Protein AF-X0YY73-F1 (afdb_monomer)

Mean predicted aligned error: 11.08 Å

pLDDT: mean 89.96, std 8.85, range [54.5, 97.62]

Sequence (232 aa):
DAATEATALVELRQEIGGVGSLVEDGDTIHIGAVVGGETVSETLSVASGTSLGDLAAAMQAVLNTVEGVIGVTVTVGSDGRLYAETPDQLGTTAEIQSLTLSATDPGGVARGTFSAALAFSDIETARDAGEFVEETTAYDALGFSHTVKFTFTRVAGINEFTWEAQIDNGETEILQGGSGRVAFRADGSLDALMYDAVGNTVPTALLFNPGTGAESPVRIELEVGARGAFDG

Organism: NCBI:txid412755

Nearest PDB structures (foldseek):
  5ay6-assembly2_B  TM=3.408E-01  e=3.219E-02  Caulobacter vibrioides CB15
  3uid-assembly2_B  TM=4.762E-01  e=3.208E+00  Mycolicibacterium smegmatis MC2 155
  3pu2-assembly5_E  TM=4.887E-01  e=4.206E+00  Cereibacter sphaeroides 2.4.1
  1lel-assembly1_B-2  TM=4.442E-01  e=6.846E+00  Gallus gallus

Secondary structure (DSSP, 8-state):
----TTSBGGG--SSTT-SS-SS-TT-EEEEEEEETTEEEEEEEEP-TT-BHHHHHHHHHHHHT-STT----EEEE-TTS-EEEE--TTSGGGG-EEEEEEEEE-TTS-B-HHHHHHT----SS-------EEEEEEEE-TT--EEEEEEEEEEETTTTEEEEEEEEGGGTB-EEE--EEEEEE-TTS-EEEEEEPPBTTB--SSEEE---SS-SS-EEE------TT-S--

Structure (mmCIF, N/CA/C/O backbone):
data_AF-X0YY73-F1
#
_entry.id   AF-X0YY73-F1
#
loop_
_atom_site.group_PDB
_atom_site.id
_atom_site.type_symbol
_atom_site.label_atom_id
_atom_site.label_alt_id
_atom_site.label_comp_id
_atom_site.label_asym_id
_atom_site.label_entity_id
_atom_site.label_seq_id
_atom_site.pdbx_PDB_ins_code
_atom_site.Cartn_x
_atom_site.Cartn_y
_atom_site.Cartn_z
_atom_site.occupancy
_atom_site.B_iso_or_equiv
_atom_site.auth_seq_id
_atom_site.auth_comp_id
_atom_site.auth_asym_id
_atom_site.auth_atom_id
_atom_site.pdbx_PDB_model_num
ATOM 1 N N . ASP A 1 1 ? -16.135 -16.587 28.513 1.00 64.44 1 ASP A N 1
ATOM 2 C CA . ASP A 1 1 ? -16.151 -16.563 27.040 1.00 64.44 1 ASP A CA 1
ATOM 3 C C . ASP A 1 1 ? -15.582 -15.249 26.549 1.00 64.44 1 ASP A C 1
ATOM 5 O O . ASP A 1 1 ? -15.672 -14.265 27.278 1.00 64.44 1 ASP A O 1
ATOM 9 N N . ALA A 1 2 ? -14.915 -15.262 25.395 1.00 81.75 2 ALA A N 1
ATOM 10 C CA . ALA A 1 2 ? -14.397 -14.044 24.778 1.00 81.75 2 ALA A CA 1
ATOM 11 C C . ALA A 1 2 ? -15.555 -13.122 24.362 1.00 81.75 2 ALA A C 1
ATOM 13 O O . ALA A 1 2 ? -16.663 -13.598 24.101 1.00 81.75 2 ALA A O 1
ATOM 14 N N . ALA A 1 3 ? -15.302 -11.811 24.321 1.00 87.56 3 ALA A N 1
ATOM 15 C CA . ALA A 1 3 ? -16.264 -10.859 23.780 1.00 87.56 3 ALA A CA 1
ATOM 16 C C . ALA A 1 3 ? -16.521 -11.153 22.292 1.00 87.56 3 ALA A C 1
ATOM 18 O O . ALA A 1 3 ? -15.652 -11.653 21.585 1.00 87.56 3 ALA A O 1
ATOM 19 N N . THR A 1 4 ? -17.725 -10.848 21.825 1.00 93.12 4 THR A N 1
ATOM 20 C CA . THR A 1 4 ? -18.152 -11.013 20.429 1.00 93.12 4 THR A CA 1
ATOM 21 C C . THR A 1 4 ? -18.701 -9.689 19.914 1.00 93.12 4 THR A C 1
ATOM 23 O O . THR A 1 4 ? -18.908 -8.767 20.701 1.00 93.12 4 THR A O 1
ATOM 26 N N . GLU A 1 5 ? -19.008 -9.594 18.620 1.00 94.25 5 GLU A N 1
ATOM 27 C CA . GLU A 1 5 ? -19.650 -8.401 18.045 1.00 94.25 5 GLU A CA 1
ATOM 28 C C . GLU A 1 5 ? -20.921 -7.988 18.797 1.00 94.25 5 GLU A C 1
ATOM 30 O O . GLU A 1 5 ? -21.163 -6.802 18.981 1.00 94.25 5 GLU A O 1
ATOM 35 N N . ALA A 1 6 ? -21.698 -8.953 19.299 1.00 94.62 6 ALA A N 1
ATOM 36 C CA . ALA A 1 6 ? -22.935 -8.694 20.032 1.00 94.62 6 ALA A CA 1
ATOM 37 C C . ALA A 1 6 ? 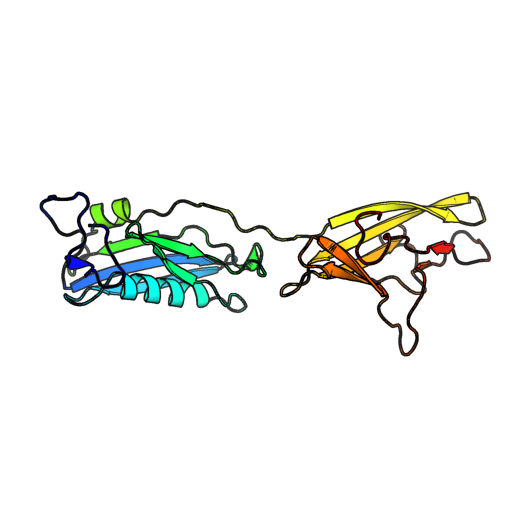-22.722 -8.315 21.511 1.00 94.62 6 ALA A C 1
ATOM 39 O O . ALA A 1 6 ? -23.685 -7.972 22.196 1.00 94.62 6 ALA A O 1
ATOM 40 N N . THR A 1 7 ? -21.496 -8.406 22.035 1.00 94.00 7 THR A N 1
ATOM 41 C CA . THR A 1 7 ? -21.211 -8.075 23.436 1.00 94.00 7 THR A CA 1
ATOM 42 C C . THR A 1 7 ? -21.380 -6.577 23.656 1.00 94.00 7 THR A C 1
ATOM 44 O O . THR A 1 7 ? -20.727 -5.774 22.989 1.00 94.00 7 THR A O 1
ATOM 47 N N . ALA A 1 8 ? -22.238 -6.196 24.604 1.00 94.31 8 ALA A N 1
ATOM 48 C CA . ALA A 1 8 ? -22.447 -4.796 24.947 1.00 94.31 8 ALA A CA 1
ATOM 49 C C . ALA A 1 8 ? -21.173 -4.195 25.562 1.00 94.31 8 ALA A C 1
ATOM 51 O O . ALA A 1 8 ? -20.512 -4.817 26.395 1.00 94.31 8 ALA A O 1
ATOM 52 N N . LEU A 1 9 ? -20.835 -2.956 25.203 1.00 93.31 9 LEU A N 1
ATOM 53 C CA . LEU A 1 9 ? -19.642 -2.276 25.718 1.00 93.31 9 LEU A CA 1
ATOM 54 C C . LEU A 1 9 ? -19.688 -2.127 27.246 1.00 93.31 9 LEU A C 1
ATOM 56 O O . LEU A 1 9 ? -18.673 -2.287 27.922 1.00 93.31 9 LEU A O 1
ATOM 60 N N . VAL A 1 10 ? -20.887 -1.920 27.802 1.00 92.62 10 VAL A N 1
ATOM 61 C CA . VAL A 1 10 ? -21.138 -1.857 29.254 1.00 92.62 10 VAL A CA 1
ATOM 62 C C . VAL A 1 10 ? -20.981 -3.209 29.971 1.00 92.62 10 VAL A C 1
ATOM 64 O O . VAL A 1 10 ? -21.027 -3.289 31.202 1.00 92.62 10 VAL A O 1
ATOM 67 N N . GLU A 1 11 ? -20.780 -4.298 29.228 1.00 90.56 11 GLU A N 1
ATOM 68 C CA . GLU A 1 11 ? -20.485 -5.638 29.746 1.00 90.56 11 GLU A CA 1
ATOM 69 C C . GLU A 1 11 ? -18.997 -5.996 29.647 1.00 90.56 11 GLU A C 1
ATOM 71 O O . GLU A 1 11 ? -18.567 -6.970 30.266 1.00 90.56 11 GLU A O 1
ATOM 76 N N . LEU A 1 12 ? -18.178 -5.184 28.966 1.00 88.81 12 LEU A N 1
ATOM 77 C CA . LEU A 1 12 ? -16.735 -5.402 28.887 1.00 88.81 12 LEU A CA 1
ATOM 78 C C . LEU A 1 12 ? -16.071 -5.210 30.254 1.00 88.81 12 LEU A C 1
ATOM 80 O O . LEU A 1 12 ? -16.382 -4.281 31.008 1.00 88.81 12 LEU A O 1
ATOM 84 N N . ARG A 1 13 ? -15.141 -6.107 30.581 1.00 84.50 13 ARG A N 1
ATOM 85 C CA . ARG A 1 13 ? -14.393 -6.141 31.846 1.00 84.50 13 ARG A CA 1
ATOM 86 C C . ARG A 1 13 ? -12.916 -6.379 31.545 1.00 84.50 13 ARG A C 1
ATOM 88 O O . ARG A 1 13 ? -12.594 -7.058 30.577 1.00 84.50 13 ARG A O 1
ATOM 95 N N . GLN A 1 14 ? -12.031 -5.859 32.394 1.00 72.00 14 GLN A N 1
ATOM 96 C CA . GLN A 1 14 ? -10.582 -6.060 32.250 1.00 72.00 14 GLN A CA 1
ATOM 97 C C . GLN A 1 14 ? -10.156 -7.517 32.495 1.00 72.00 14 GLN A C 1
ATOM 99 O O . GLN A 1 14 ? -9.227 -8.003 31.861 1.00 72.00 14 GLN A O 1
ATOM 104 N N . GLU A 1 15 ? -10.851 -8.223 33.390 1.00 67.00 15 GLU A N 1
ATOM 105 C CA . GLU A 1 15 ? -10.590 -9.625 33.720 1.00 67.00 15 GLU A CA 1
ATOM 106 C C . GLU A 1 15 ? -11.909 -10.388 33.895 1.00 67.00 15 GLU A C 1
ATOM 108 O O . GLU A 1 15 ? -12.929 -9.821 34.306 1.00 67.00 15 GLU A O 1
ATOM 113 N N . ILE A 1 16 ? -11.888 -11.696 33.621 1.00 55.06 16 ILE A N 1
ATOM 114 C CA . ILE A 1 16 ? -13.023 -12.592 33.871 1.00 55.06 16 ILE A CA 1
ATOM 115 C C . ILE A 1 16 ? -13.277 -12.632 35.387 1.00 55.06 16 ILE A C 1
ATOM 117 O O . ILE A 1 16 ? -12.513 -13.233 36.137 1.00 55.06 16 ILE A O 1
ATOM 121 N N . GLY A 1 17 ? -14.355 -11.979 35.834 1.00 56.75 17 GLY A N 1
ATOM 122 C CA . GLY A 1 17 ? -14.713 -11.838 37.253 1.00 56.75 17 GLY A CA 1
ATOM 123 C C . GLY A 1 17 ? -14.327 -10.497 37.894 1.00 56.75 17 GLY A C 1
ATOM 124 O O . GLY A 1 17 ? -14.585 -10.306 39.082 1.00 56.75 17 GLY A O 1
ATOM 125 N N . GLY A 1 18 ? -13.747 -9.566 37.129 1.00 59.09 18 GLY A N 1
ATOM 126 C CA . GLY A 1 18 ? -13.406 -8.223 37.597 1.00 59.09 18 GLY A CA 1
ATOM 127 C C . GLY A 1 18 ? -14.634 -7.398 37.999 1.00 59.09 18 GLY A C 1
ATOM 128 O O . GLY A 1 18 ? -15.686 -7.446 37.355 1.00 59.09 18 GLY A O 1
ATOM 129 N N . VAL A 1 19 ? -14.499 -6.623 39.078 1.00 54.50 19 VAL A N 1
ATOM 130 C CA . VAL A 1 19 ? -15.562 -5.753 39.594 1.00 54.50 19 VAL A CA 1
ATOM 131 C C . VAL A 1 19 ? -15.427 -4.377 38.940 1.00 54.50 19 VAL A C 1
ATOM 133 O O . VAL A 1 19 ? -14.592 -3.577 39.349 1.00 54.50 19 VAL A O 1
ATOM 136 N N . GLY A 1 20 ? -16.232 -4.110 37.912 1.00 69.06 20 GLY A N 1
ATOM 137 C CA . GLY A 1 20 ? -16.341 -2.787 37.284 1.00 69.06 20 GLY A CA 1
ATOM 138 C C . GLY A 1 20 ? -16.378 -2.847 35.761 1.00 69.06 20 GLY A C 1
ATOM 139 O O . GLY A 1 20 ? -15.555 -3.520 35.142 1.00 69.06 20 GLY A O 1
ATOM 140 N N . SER A 1 21 ? -17.348 -2.153 35.165 1.00 79.75 21 SER A N 1
ATOM 141 C CA . SER A 1 21 ? -17.400 -1.974 33.715 1.00 79.75 21 SER A CA 1
ATOM 142 C C . SER A 1 21 ? -16.285 -1.057 33.230 1.00 79.75 21 SER A C 1
ATOM 144 O O . SER A 1 21 ? -15.883 -0.144 33.950 1.00 79.75 21 SER A O 1
ATOM 146 N N . LEU A 1 22 ? -15.786 -1.292 32.015 1.00 89.00 22 LEU A N 1
ATOM 147 C CA . LEU A 1 22 ? -14.802 -0.396 31.399 1.00 89.00 22 LEU A CA 1
ATOM 148 C C . LEU A 1 22 ? -15.428 0.946 30.999 1.00 89.00 22 LEU A C 1
ATOM 150 O O . LEU A 1 22 ? -14.777 1.982 31.123 1.00 89.00 22 LEU A O 1
ATOM 154 N N . VAL A 1 23 ? -16.689 0.910 30.565 1.00 92.88 23 VAL A N 1
ATOM 155 C CA . VAL A 1 23 ? -17.519 2.071 30.212 1.00 92.88 23 VAL A CA 1
ATOM 156 C C . VAL A 1 23 ? -18.943 1.888 30.723 1.00 92.88 23 VAL A C 1
ATOM 158 O O . VAL A 1 23 ? -19.396 0.765 30.950 1.00 92.88 23 VAL A O 1
ATOM 161 N N . GLU A 1 24 ? -19.664 2.982 30.909 1.00 93.62 24 GLU A N 1
ATOM 162 C CA . GLU A 1 24 ? -21.046 2.998 31.392 1.00 93.62 24 GLU A CA 1
ATOM 163 C C . GLU A 1 24 ? -21.983 3.686 30.390 1.00 93.62 24 GLU A C 1
ATOM 165 O O . GLU A 1 24 ? -21.546 4.374 29.469 1.00 93.62 24 GLU A O 1
ATOM 170 N N . ASP A 1 25 ? -23.289 3.474 30.560 1.00 95.00 25 ASP A N 1
ATOM 171 C CA . ASP A 1 25 ? -24.315 4.177 29.784 1.00 95.00 25 ASP A CA 1
ATOM 172 C C . ASP A 1 25 ? -24.174 5.697 29.972 1.00 95.00 25 ASP A C 1
ATOM 174 O O . ASP A 1 25 ? -24.111 6.191 31.101 1.00 95.00 25 ASP A O 1
ATOM 178 N N . GLY A 1 26 ? -24.104 6.431 28.863 1.00 94.69 26 GLY A N 1
ATOM 179 C CA . GLY A 1 26 ? -23.831 7.866 28.825 1.00 94.69 26 GLY A CA 1
ATOM 180 C C . GLY A 1 26 ? -22.360 8.242 28.624 1.00 94.69 26 GLY A C 1
ATOM 181 O O . GLY A 1 26 ? -22.086 9.411 28.347 1.00 94.69 26 GLY A O 1
ATOM 182 N N . ASP A 1 27 ? -21.420 7.296 28.709 1.00 96.56 27 ASP A N 1
ATOM 183 C CA . ASP A 1 27 ? -20.024 7.561 28.358 1.00 96.56 27 ASP A CA 1
ATOM 184 C C . ASP A 1 27 ? -19.874 7.884 26.863 1.00 96.56 27 ASP A C 1
ATOM 186 O O . ASP A 1 27 ? -20.718 7.579 26.017 1.00 96.56 27 ASP A O 1
ATOM 190 N N . THR A 1 28 ? -18.747 8.492 26.517 1.00 97.31 28 THR A N 1
ATOM 191 C CA . THR A 1 28 ? -18.350 8.773 25.136 1.00 97.31 28 THR A CA 1
ATOM 192 C C . THR A 1 28 ? -16.994 8.150 24.859 1.00 97.31 28 THR A C 1
ATOM 194 O O . THR A 1 28 ? -16.088 8.276 25.678 1.00 97.31 28 THR A O 1
ATOM 197 N N . ILE A 1 29 ? -16.855 7.474 23.720 1.00 97.38 29 ILE A N 1
ATOM 198 C CA . ILE A 1 29 ? -15.600 6.895 23.240 1.00 97.38 29 ILE A CA 1
ATOM 199 C C . ILE A 1 29 ? -15.103 7.753 22.086 1.00 97.38 29 ILE A C 1
ATOM 201 O O . ILE A 1 29 ? -15.763 7.852 21.058 1.00 97.38 29 ILE A O 1
ATOM 205 N N . HIS A 1 30 ? -13.937 8.356 22.249 1.00 97.00 30 HIS A N 1
ATOM 206 C CA . HIS A 1 30 ? -13.209 9.015 21.183 1.00 97.00 30 HIS A CA 1
ATOM 207 C C . HIS A 1 30 ? -12.328 8.005 20.446 1.00 97.00 30 HIS A C 1
ATOM 209 O O . HIS A 1 30 ? -11.544 7.280 21.069 1.00 97.00 30 HIS A O 1
ATOM 215 N N . ILE A 1 31 ? -12.462 7.992 19.124 1.00 97.44 31 ILE A N 1
ATOM 216 C CA . ILE A 1 31 ? -11.683 7.198 18.182 1.00 97.44 31 ILE A CA 1
ATOM 217 C C . ILE A 1 31 ? -10.798 8.178 17.422 1.00 97.44 31 ILE A C 1
ATOM 219 O O . ILE A 1 31 ? -11.315 9.118 16.821 1.00 97.44 31 ILE A O 1
ATOM 223 N N . GLY A 1 32 ? -9.485 7.974 17.444 1.00 96.19 32 GLY A N 1
ATOM 224 C CA . GLY A 1 32 ? -8.539 8.819 16.719 1.00 96.19 32 GLY A CA 1
ATOM 225 C C . GLY A 1 32 ? -7.460 7.986 16.048 1.00 96.19 32 GLY A C 1
ATOM 226 O O . GLY A 1 32 ? -6.979 7.023 16.640 1.00 96.19 32 GLY A O 1
ATOM 227 N N . ALA A 1 33 ? -7.081 8.352 14.828 1.00 96.31 33 ALA A N 1
ATOM 228 C CA . ALA A 1 33 ? -5.984 7.732 14.094 1.00 96.31 33 ALA A CA 1
ATOM 229 C C . ALA A 1 33 ? -5.360 8.724 13.107 1.00 96.31 33 ALA A C 1
ATOM 231 O O . ALA A 1 33 ? -5.902 9.797 12.841 1.00 96.31 33 ALA A O 1
ATOM 232 N N . VAL A 1 34 ? -4.226 8.341 12.536 1.00 94.88 34 VAL A N 1
ATOM 233 C CA . VAL A 1 34 ? -3.660 8.947 11.335 1.00 94.88 34 VAL A CA 1
ATOM 234 C C . VAL A 1 34 ? -3.738 7.902 10.228 1.00 94.88 34 VAL A C 1
ATOM 236 O O . VAL A 1 34 ? -3.216 6.809 10.404 1.00 94.88 34 VAL A O 1
ATOM 239 N N . VAL A 1 35 ? -4.401 8.207 9.116 1.00 93.25 35 VAL A N 1
ATOM 240 C CA . VAL A 1 35 ? -4.565 7.300 7.971 1.00 93.25 35 VAL A CA 1
ATOM 241 C C . VAL A 1 35 ? -3.992 7.973 6.734 1.00 93.25 35 VAL A C 1
ATOM 243 O O . VAL A 1 35 ? -4.396 9.085 6.404 1.00 93.25 35 VAL A O 1
ATOM 246 N N . GLY A 1 36 ? -3.008 7.350 6.081 1.00 87.50 36 GLY A N 1
ATOM 247 C CA . GLY A 1 36 ? -2.367 7.939 4.896 1.00 87.50 36 GLY A CA 1
ATOM 248 C C . GLY A 1 36 ? -1.718 9.307 5.153 1.00 87.50 36 GLY A C 1
ATOM 249 O O . GLY A 1 36 ? -1.607 10.131 4.251 1.00 87.50 36 GLY A O 1
ATOM 250 N N . GLY A 1 37 ? -1.337 9.583 6.406 1.00 88.94 37 GLY A N 1
ATOM 251 C CA . GLY A 1 37 ? -0.816 10.881 6.849 1.00 88.94 37 GLY A CA 1
ATOM 252 C C . GLY A 1 37 ? -1.877 11.908 7.270 1.00 88.94 37 GLY A C 1
ATOM 253 O O . GLY A 1 37 ? -1.514 12.947 7.826 1.00 88.94 37 GLY A O 1
ATOM 254 N N . GLU A 1 38 ? -3.170 11.632 7.086 1.00 93.69 38 GLU A N 1
ATOM 255 C CA . GLU A 1 38 ? -4.261 12.511 7.518 1.00 93.69 38 GLU A CA 1
ATOM 256 C C . GLU A 1 38 ? -4.817 12.101 8.884 1.00 93.69 38 GLU A C 1
ATOM 258 O O . GLU A 1 38 ? -5.042 10.926 9.159 1.00 93.69 38 GLU A O 1
ATOM 263 N N . THR A 1 39 ? -5.054 13.068 9.774 1.00 96.44 39 THR A N 1
ATOM 264 C CA . THR A 1 39 ? -5.670 12.784 11.079 1.00 96.44 39 THR A CA 1
ATOM 265 C C . THR A 1 39 ? -7.176 12.619 10.927 1.00 96.44 39 THR A C 1
ATOM 267 O O . THR A 1 39 ? -7.861 13.544 10.493 1.00 96.44 39 THR A O 1
ATOM 270 N N . VAL A 1 40 ? -7.691 11.477 11.373 1.00 96.81 40 VAL A N 1
ATOM 271 C CA . VAL A 1 40 ? -9.120 11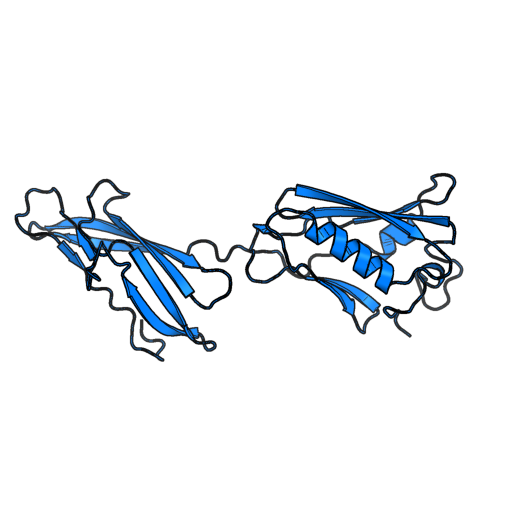.164 11.404 1.00 96.81 40 VAL A CA 1
ATOM 272 C C . VAL A 1 40 ? -9.578 10.962 12.840 1.00 96.81 40 VAL A C 1
ATOM 274 O O . VAL A 1 40 ? -8.837 10.449 13.682 1.00 96.81 40 VAL A O 1
ATOM 277 N N . SER A 1 41 ? -10.804 11.385 13.146 1.00 97.25 41 SER A N 1
ATOM 278 C CA . SER A 1 41 ? -11.378 11.149 14.468 1.00 97.25 41 SER A CA 1
ATOM 279 C C . SER A 1 41 ? -12.900 11.186 14.474 1.00 97.25 41 SER A C 1
ATOM 281 O O . SER A 1 41 ? -13.512 11.902 13.683 1.00 97.25 41 SER A O 1
ATOM 283 N N . GLU A 1 42 ? -13.496 10.438 15.396 1.00 97.00 42 GLU A N 1
ATOM 284 C CA . GLU A 1 42 ? -14.936 10.386 15.629 1.00 97.00 42 GLU A CA 1
ATOM 285 C C . GLU A 1 42 ? -15.221 10.123 17.115 1.00 97.00 42 GLU A C 1
ATOM 287 O O . GLU A 1 42 ? -14.339 9.720 17.879 1.00 97.00 42 GLU A O 1
ATOM 292 N N . THR A 1 43 ? -16.457 10.370 17.542 1.00 96.88 43 THR A N 1
ATOM 293 C CA . THR A 1 43 ? -16.922 10.043 18.889 1.00 96.88 43 THR A CA 1
ATOM 294 C C . THR A 1 43 ? -18.152 9.151 18.814 1.00 96.88 43 THR A C 1
ATOM 296 O O . THR A 1 43 ? -19.147 9.510 18.190 1.00 96.88 43 THR A O 1
ATOM 299 N N . LEU A 1 44 ? -18.110 8.027 19.523 1.00 97.62 44 LEU A N 1
ATOM 300 C CA . LEU A 1 44 ? -19.226 7.111 19.715 1.00 97.62 44 LEU A CA 1
ATOM 301 C C . LEU A 1 44 ? -19.846 7.321 21.102 1.00 97.62 44 LEU A C 1
ATOM 303 O O . LEU A 1 44 ? -19.153 7.252 22.117 1.00 97.62 44 LEU A O 1
ATOM 307 N N . SER A 1 45 ? -21.158 7.545 21.169 1.00 97.25 45 SER A N 1
ATOM 308 C CA . SER A 1 45 ? -21.890 7.549 22.443 1.00 97.25 45 SER A CA 1
ATOM 309 C C . SER A 1 45 ? -22.201 6.122 22.897 1.00 97.25 45 SER A C 1
ATOM 311 O O . SER A 1 45 ? -22.739 5.319 22.132 1.00 97.25 45 SER A O 1
ATOM 313 N N . VAL A 1 46 ? -21.893 5.815 24.155 1.00 96.62 46 VAL A N 1
ATOM 314 C CA . VAL A 1 46 ? -22.171 4.518 24.772 1.00 96.62 46 VAL A CA 1
ATOM 315 C C . VAL A 1 46 ? -23.582 4.535 25.341 1.00 96.62 46 VAL A C 1
ATOM 317 O O . VAL A 1 46 ? -23.885 5.295 26.256 1.00 96.62 46 VAL A O 1
ATOM 320 N N . ALA A 1 47 ? -24.437 3.676 24.801 1.00 95.31 47 ALA A N 1
ATOM 321 C CA . ALA A 1 47 ? -25.728 3.328 25.366 1.00 95.31 47 ALA A CA 1
ATOM 322 C C . ALA A 1 47 ? -25.685 1.897 25.921 1.00 95.31 47 ALA A C 1
ATOM 324 O O . ALA A 1 47 ? -24.829 1.098 25.539 1.00 95.31 47 ALA A O 1
ATOM 325 N N . SER A 1 48 ? -26.653 1.527 26.764 1.00 90.69 48 SER A N 1
ATOM 326 C CA . SER A 1 48 ? -26.774 0.151 27.291 1.00 90.69 48 SER A CA 1
ATOM 327 C C . SER A 1 48 ? -26.778 -0.954 26.219 1.00 90.69 48 SER A C 1
ATOM 329 O O . SER A 1 48 ? -26.352 -2.071 26.502 1.00 90.69 48 SER A O 1
ATOM 331 N N . GLY A 1 49 ? -27.239 -0.648 25.002 1.00 93.31 49 GLY A N 1
ATOM 332 C CA . GLY A 1 49 ? -27.242 -1.566 23.860 1.00 93.31 49 GLY A CA 1
ATOM 333 C C . GLY A 1 49 ? -26.073 -1.404 22.886 1.00 93.31 49 GLY A C 1
ATOM 334 O O . GLY A 1 49 ? -25.989 -2.194 21.953 1.00 93.31 49 GLY A O 1
ATOM 335 N N . THR A 1 50 ? -25.196 -0.408 23.067 1.00 96.88 50 THR A N 1
ATOM 336 C CA . THR A 1 50 ? -24.040 -0.215 22.181 1.00 96.88 50 THR A CA 1
ATOM 337 C C . THR A 1 50 ? -23.080 -1.382 22.359 1.00 96.88 50 THR A C 1
ATOM 339 O O . THR A 1 50 ? -22.649 -1.684 23.475 1.00 96.88 50 THR A O 1
ATOM 342 N N . SER A 1 51 ? -22.753 -2.039 21.257 1.00 96.25 51 SER A N 1
ATOM 343 C CA . SER A 1 51 ? -21.997 -3.284 21.204 1.00 96.25 51 SER A CA 1
ATOM 344 C C . SER A 1 51 ? -20.560 -3.091 20.720 1.00 96.25 51 SER A C 1
ATOM 346 O O . SER A 1 51 ? -20.181 -2.031 20.216 1.00 96.25 51 SER A O 1
ATOM 348 N N . LEU A 1 52 ? -19.739 -4.132 20.864 1.00 94.75 52 LEU A N 1
ATOM 349 C CA . LEU A 1 52 ? -18.392 -4.161 20.297 1.00 94.75 52 LEU A CA 1
ATOM 350 C C . LEU A 1 52 ? -18.423 -4.097 18.760 1.00 94.75 52 LEU A C 1
ATOM 352 O O . LEU A 1 52 ? -17.536 -3.492 18.164 1.00 94.75 52 LEU A O 1
ATOM 356 N N . GLY A 1 53 ? -19.465 -4.646 18.128 1.00 96.56 53 GLY A N 1
ATOM 357 C CA . GLY A 1 53 ? -19.721 -4.494 16.696 1.00 96.56 53 GLY A CA 1
ATOM 358 C C . GLY A 1 53 ? -20.019 -3.047 16.296 1.00 96.56 53 GLY A C 1
ATOM 359 O O . GLY A 1 53 ? -19.521 -2.589 15.272 1.00 96.56 53 GLY A O 1
ATOM 360 N N . ASP A 1 54 ? -20.743 -2.289 17.127 1.00 97.62 54 ASP A N 1
ATOM 361 C CA . ASP A 1 54 ? -20.984 -0.858 16.878 1.00 97.62 54 ASP A CA 1
ATOM 362 C C . ASP A 1 54 ? -19.690 -0.041 16.986 1.00 97.62 54 ASP A C 1
ATOM 364 O O . ASP A 1 54 ? -19.457 0.864 16.185 1.00 97.62 54 ASP A O 1
ATOM 368 N N . LEU A 1 55 ? -18.817 -0.385 17.941 1.00 96.81 55 LEU A N 1
ATOM 369 C CA . LEU A 1 55 ? -17.487 0.218 18.044 1.00 96.81 55 LEU A CA 1
ATOM 370 C C . LEU A 1 55 ? -16.624 -0.112 16.821 1.00 96.81 55 LEU A C 1
ATOM 372 O O . LEU A 1 55 ? -16.020 0.795 16.253 1.00 96.81 55 LEU A O 1
ATOM 376 N N . ALA A 1 56 ? -16.601 -1.375 16.385 1.00 97.06 56 ALA A N 1
ATOM 377 C CA . ALA A 1 56 ? -15.889 -1.787 15.178 1.00 97.06 56 ALA A CA 1
ATOM 378 C C . ALA A 1 56 ? -16.408 -1.039 13.939 1.00 97.06 56 ALA A C 1
ATOM 380 O O . ALA A 1 56 ? -15.618 -0.519 13.155 1.00 97.06 56 ALA A O 1
ATOM 381 N N . ALA A 1 57 ? -17.728 -0.902 13.800 1.00 97.38 57 ALA A N 1
ATOM 382 C CA . ALA A 1 57 ? -18.348 -0.165 12.705 1.00 97.38 57 ALA A CA 1
ATOM 383 C C . ALA A 1 57 ? -17.999 1.333 12.731 1.00 97.38 57 ALA A C 1
ATOM 385 O O . ALA A 1 57 ? -17.668 1.890 11.685 1.00 97.38 57 ALA A O 1
ATOM 386 N N . ALA A 1 58 ? -18.018 1.975 13.904 1.00 97.31 58 ALA A N 1
ATOM 387 C CA . ALA A 1 58 ? -17.609 3.373 14.058 1.00 97.31 58 ALA A CA 1
ATOM 388 C C . ALA A 1 58 ? -16.123 3.566 13.715 1.00 97.31 58 ALA A C 1
ATOM 390 O O . ALA A 1 58 ? -15.766 4.481 12.978 1.00 97.31 58 ALA A O 1
ATOM 391 N N . MET A 1 59 ? -15.255 2.658 14.173 1.00 97.00 59 MET A N 1
ATOM 392 C CA . MET A 1 59 ? -13.839 2.656 13.801 1.00 97.00 59 MET A CA 1
ATOM 393 C C . MET A 1 59 ? -13.647 2.485 12.290 1.00 97.00 59 MET A C 1
ATOM 395 O O . MET A 1 59 ? -12.876 3.213 11.673 1.00 97.00 59 MET A O 1
ATOM 399 N N . GLN A 1 60 ? -14.360 1.546 11.669 1.00 96.88 60 GLN A N 1
ATOM 400 C CA . GLN A 1 60 ? -14.273 1.336 10.229 1.00 96.88 60 GLN A CA 1
ATOM 401 C C . GLN A 1 60 ? -14.736 2.573 9.456 1.00 96.88 60 GLN A C 1
ATOM 403 O O . GLN A 1 60 ? -14.094 2.957 8.480 1.00 96.88 60 GLN A O 1
ATOM 408 N N . ALA A 1 61 ? -15.829 3.202 9.891 1.00 95.88 61 ALA A N 1
ATOM 409 C CA . ALA A 1 61 ? -16.356 4.403 9.261 1.00 95.88 61 ALA A CA 1
ATOM 410 C C . ALA A 1 61 ? -15.320 5.531 9.279 1.00 95.88 61 ALA A C 1
ATOM 412 O O . ALA A 1 61 ? -14.993 6.051 8.213 1.00 95.88 61 ALA A O 1
ATOM 413 N N . VAL A 1 62 ? -14.742 5.843 10.446 1.00 96.19 62 VAL A N 1
ATOM 414 C CA . VAL A 1 62 ? -13.749 6.920 10.567 1.00 96.19 62 VAL A CA 1
ATOM 415 C C . VAL A 1 62 ? -12.468 6.636 9.775 1.00 96.19 62 VAL A C 1
ATOM 417 O O . VAL A 1 62 ? -11.943 7.539 9.126 1.00 96.19 62 VAL A O 1
ATOM 420 N N . LEU A 1 63 ? -11.987 5.388 9.746 1.00 95.25 63 LEU A N 1
ATOM 421 C CA . LEU A 1 63 ? -10.767 5.019 9.014 1.00 95.25 63 LEU A CA 1
ATOM 422 C C . LEU A 1 63 ? -10.926 5.084 7.485 1.00 95.25 63 LEU A C 1
ATOM 424 O O . LEU A 1 63 ? -9.933 5.237 6.783 1.00 95.25 63 LEU A O 1
ATOM 428 N N . ASN A 1 64 ? -12.156 5.011 6.965 1.00 94.69 64 ASN A N 1
ATOM 429 C CA . ASN A 1 64 ? -12.456 5.157 5.533 1.00 94.69 64 ASN A CA 1
ATOM 430 C C . ASN A 1 64 ? -12.883 6.590 5.148 1.00 94.69 64 ASN A C 1
ATOM 432 O O . ASN A 1 64 ? -13.464 6.793 4.082 1.00 94.69 64 ASN A O 1
ATOM 436 N N . THR A 1 65 ? -12.658 7.592 6.009 1.00 94.75 65 THR A N 1
ATOM 437 C CA . THR A 1 65 ? -13.008 8.993 5.691 1.00 94.75 65 THR A CA 1
ATOM 438 C C . THR A 1 65 ? -11.983 9.699 4.806 1.00 94.75 65 THR A C 1
ATOM 440 O O . THR A 1 65 ? -12.336 10.687 4.162 1.00 94.75 65 THR A O 1
ATOM 443 N N . VAL A 1 66 ? -10.742 9.204 4.759 1.00 92.25 66 VAL A N 1
ATOM 444 C CA . VAL A 1 66 ? -9.664 9.785 3.946 1.00 92.25 66 VAL A CA 1
ATOM 445 C C . VAL A 1 66 ? -9.924 9.520 2.467 1.00 92.25 66 VAL A C 1
ATOM 447 O O . VAL A 1 66 ? -10.153 8.383 2.048 1.00 92.25 66 VAL A O 1
ATOM 450 N N . GLU A 1 67 ? -9.886 10.576 1.654 1.00 86.88 67 GLU A N 1
ATOM 451 C CA . GLU A 1 67 ? -10.100 10.463 0.213 1.00 86.88 67 GLU A CA 1
ATOM 452 C C . GLU A 1 67 ? -9.032 9.559 -0.423 1.00 86.88 67 GLU A C 1
ATOM 454 O O . GLU A 1 67 ? -7.838 9.705 -0.182 1.00 86.88 67 GLU A O 1
ATOM 459 N N . GLY A 1 68 ? -9.463 8.593 -1.237 1.00 81.25 68 GLY A N 1
ATOM 460 C CA . GLY A 1 68 ? -8.563 7.618 -1.862 1.00 81.25 68 GLY A CA 1
ATOM 461 C C . GLY A 1 68 ? -8.213 6.410 -0.986 1.00 81.25 68 GLY A C 1
ATOM 462 O O . GLY A 1 68 ? -7.688 5.431 -1.515 1.00 81.25 68 GLY A O 1
ATOM 463 N N . VAL A 1 69 ? -8.577 6.413 0.301 1.00 85.00 69 VAL A N 1
ATOM 464 C CA . VAL A 1 69 ? -8.446 5.250 1.189 1.00 85.00 69 VAL A CA 1
ATOM 465 C C . VAL A 1 69 ? -9.805 4.579 1.350 1.00 85.00 69 VAL A C 1
ATOM 467 O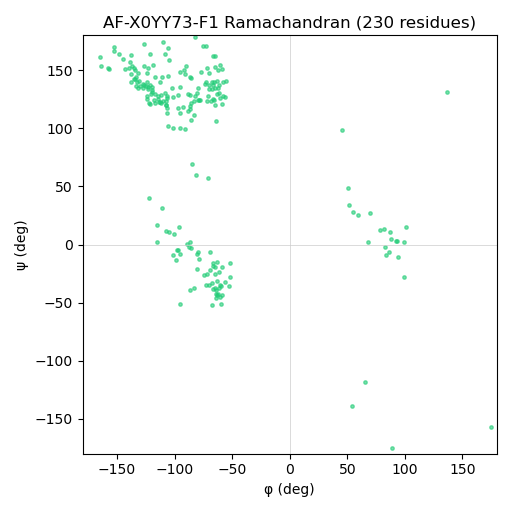 O . VAL A 1 69 ? -10.661 5.026 2.106 1.00 85.00 69 VAL A O 1
ATOM 470 N N . ILE A 1 70 ? -10.019 3.493 0.605 1.00 82.56 70 ILE A N 1
ATOM 471 C CA . ILE A 1 70 ? -11.277 2.737 0.614 1.00 82.56 70 ILE A CA 1
ATOM 472 C C . ILE A 1 70 ? -10.978 1.266 0.872 1.00 82.56 70 ILE A C 1
ATOM 474 O O . ILE A 1 70 ? -10.117 0.683 0.217 1.00 82.56 70 ILE A O 1
ATOM 478 N N . GLY A 1 71 ? -11.751 0.650 1.764 1.00 87.88 71 GLY A N 1
ATOM 479 C CA . GLY A 1 71 ? -11.706 -0.788 2.019 1.00 87.88 71 GLY A CA 1
ATOM 480 C C . GLY A 1 71 ? -10.928 -1.177 3.269 1.00 87.88 71 GLY A C 1
ATOM 481 O O . GLY A 1 71 ? -10.623 -2.354 3.425 1.00 87.88 71 GLY A O 1
ATOM 482 N N . VAL A 1 72 ? -10.627 -0.227 4.162 1.00 92.44 72 VAL A N 1
ATOM 483 C CA . VAL A 1 72 ? -10.165 -0.570 5.513 1.00 92.44 72 VAL A CA 1
ATOM 484 C C . VAL A 1 72 ? -11.294 -1.314 6.217 1.00 92.44 72 VAL A C 1
ATOM 486 O O . VAL A 1 72 ? -12.430 -0.831 6.236 1.00 92.44 72 VAL A O 1
ATOM 489 N N . THR A 1 73 ? -10.998 -2.472 6.796 1.00 94.94 73 THR A N 1
ATOM 490 C CA . THR A 1 73 ? -11.971 -3.283 7.532 1.00 94.94 73 THR A CA 1
ATOM 491 C C . THR A 1 73 ? -11.629 -3.326 9.007 1.00 94.94 73 THR A C 1
ATOM 493 O O . THR A 1 73 ? -10.462 -3.470 9.365 1.00 94.94 73 THR A O 1
ATOM 496 N N . VAL A 1 74 ? -12.645 -3.240 9.867 1.00 96.19 74 VAL A N 1
ATOM 497 C CA . VAL A 1 74 ? -12.483 -3.451 11.309 1.00 96.19 74 VAL A CA 1
ATOM 498 C C . VAL A 1 74 ? -13.381 -4.597 11.746 1.00 96.19 74 VAL A C 1
ATOM 500 O O . VAL A 1 74 ? -14.594 -4.540 11.560 1.00 96.19 74 VAL A O 1
ATOM 503 N N . THR A 1 75 ? -12.792 -5.644 12.319 1.00 95.56 75 THR A N 1
ATOM 504 C CA . THR A 1 75 ? -13.508 -6.868 12.703 1.00 95.56 75 THR A CA 1
ATOM 505 C C . THR A 1 75 ? -13.273 -7.227 14.165 1.00 95.56 75 THR A C 1
ATOM 507 O O . THR A 1 75 ? -12.248 -6.874 14.751 1.00 95.56 75 THR A O 1
ATOM 510 N N . VAL A 1 76 ? -14.232 -7.938 14.766 1.00 94.75 76 VAL A N 1
ATOM 511 C CA . VAL A 1 76 ? -14.051 -8.571 16.078 1.00 94.75 76 VAL A CA 1
ATOM 512 C C . VAL A 1 76 ? -13.630 -10.019 15.853 1.00 94.75 76 VAL A C 1
ATOM 514 O O . VAL A 1 76 ? -14.404 -10.836 15.355 1.00 94.75 76 VAL A O 1
ATOM 517 N N . GLY A 1 77 ? -12.397 -10.347 16.226 1.00 90.75 77 GLY A N 1
ATOM 518 C CA . GLY A 1 77 ? -11.867 -11.698 16.123 1.00 90.75 77 GLY A CA 1
ATOM 519 C C . GLY A 1 77 ? -12.574 -12.677 17.057 1.00 90.75 77 GLY A C 1
ATOM 520 O O . GLY A 1 77 ? -13.191 -12.307 18.058 1.00 90.75 77 GLY A O 1
ATOM 521 N N . SER A 1 78 ? -12.431 -13.973 16.778 1.00 88.75 78 SER A N 1
ATOM 522 C CA . SER A 1 78 ? -12.957 -15.039 17.646 1.00 88.75 78 SER A CA 1
ATOM 523 C C . SER A 1 78 ? -12.331 -15.062 19.048 1.00 88.75 78 SER A C 1
ATOM 525 O O . SER A 1 78 ? -12.829 -15.741 19.943 1.00 88.75 78 SER A O 1
ATOM 527 N N . ASP A 1 79 ? -11.215 -14.359 19.231 1.00 87.69 79 ASP A N 1
ATOM 528 C CA . ASP A 1 79 ? -10.532 -14.145 20.504 1.00 87.69 79 ASP A CA 1
ATOM 529 C C . ASP A 1 79 ? -11.030 -12.894 21.258 1.00 87.69 79 ASP A C 1
ATOM 531 O O . ASP A 1 79 ? -10.558 -12.609 22.360 1.00 87.69 79 ASP A O 1
ATOM 535 N N . GLY A 1 80 ? -12.002 -12.172 20.691 1.00 86.75 80 GLY A N 1
ATOM 536 C CA . GLY A 1 80 ? -12.595 -10.960 21.247 1.00 86.75 80 GLY A CA 1
ATOM 537 C C . GLY A 1 80 ? -11.755 -9.698 21.066 1.00 86.75 80 GLY A C 1
ATOM 538 O O . GLY A 1 80 ? -12.049 -8.690 21.710 1.00 86.75 80 GLY A O 1
ATOM 539 N N . ARG A 1 81 ? -10.714 -9.734 20.223 1.00 89.62 81 ARG A N 1
ATOM 540 C CA . ARG A 1 81 ? -9.906 -8.557 19.874 1.00 89.62 81 ARG A CA 1
ATOM 541 C C . ARG A 1 81 ? -10.470 -7.829 18.660 1.00 89.62 81 ARG A C 1
ATOM 543 O O . ARG A 1 81 ? -11.115 -8.434 17.812 1.00 89.62 81 ARG A O 1
ATOM 550 N N . LEU A 1 82 ? -10.195 -6.530 18.574 1.00 92.69 82 LEU A N 1
ATOM 551 C CA . LEU A 1 82 ? -10.462 -5.733 17.380 1.00 92.69 82 LEU A CA 1
ATOM 552 C C . LEU A 1 82 ? -9.253 -5.796 16.447 1.00 92.69 82 LEU A C 1
ATOM 554 O O . LEU A 1 82 ? -8.130 -5.533 16.876 1.00 92.69 82 LEU A O 1
ATOM 558 N N . TYR A 1 83 ? -9.501 -6.103 15.180 1.00 93.75 83 TYR A N 1
ATOM 559 C CA . TYR A 1 83 ? -8.504 -6.095 14.116 1.00 93.75 83 TYR A CA 1
ATOM 560 C C . TYR A 1 83 ? -8.865 -5.010 13.117 1.00 93.75 83 TYR A C 1
ATOM 562 O O . TYR A 1 83 ? -9.990 -5.001 12.626 1.00 93.75 83 TYR A O 1
ATOM 570 N N . ALA A 1 84 ? -7.931 -4.104 12.838 1.00 93.75 84 ALA A N 1
ATOM 571 C CA . ALA A 1 84 ? -8.044 -3.137 11.755 1.00 93.75 84 ALA A CA 1
ATOM 572 C C . ALA A 1 84 ? -7.081 -3.559 10.644 1.00 93.75 84 ALA A C 1
ATOM 574 O O . ALA A 1 84 ? -5.878 -3.663 10.875 1.00 93.75 84 ALA A O 1
ATOM 575 N N . GLU A 1 85 ? -7.621 -3.821 9.461 1.00 91.75 85 GLU A N 1
ATOM 576 C CA . GLU A 1 85 ? -6.872 -4.293 8.301 1.00 91.75 85 GLU A CA 1
ATOM 577 C C . GLU A 1 85 ? -7.022 -3.285 7.169 1.00 91.75 85 GLU A C 1
ATOM 579 O O . GLU A 1 85 ? -8.126 -2.831 6.855 1.00 91.75 85 GLU A O 1
ATOM 584 N N . THR A 1 86 ? -5.897 -2.915 6.570 1.00 88.94 86 THR A N 1
ATOM 585 C CA . THR A 1 86 ? -5.863 -2.065 5.386 1.00 88.94 86 THR A CA 1
ATOM 586 C C . THR A 1 86 ? -5.879 -2.952 4.144 1.00 88.94 86 THR A C 1
ATOM 588 O O . THR A 1 86 ? -5.397 -4.084 4.181 1.00 88.94 86 THR A O 1
ATOM 591 N N . PRO A 1 87 ? -6.435 -2.485 3.021 1.00 81.38 87 PRO A N 1
ATOM 592 C CA . PRO A 1 87 ? -6.376 -3.250 1.784 1.00 81.38 87 PRO A CA 1
ATOM 593 C C . PRO A 1 87 ? -4.927 -3.337 1.275 1.00 81.38 87 PRO A C 1
ATOM 595 O O . PRO A 1 87 ? -4.251 -2.315 1.144 1.00 81.38 87 PRO A O 1
ATOM 598 N N . ASP A 1 88 ? -4.493 -4.539 0.875 1.00 70.69 88 ASP A N 1
ATOM 599 C CA . ASP A 1 88 ? -3.133 -4.858 0.383 1.00 70.69 88 ASP A CA 1
ATOM 600 C C . ASP A 1 88 ? -2.609 -3.955 -0.753 1.00 70.69 88 ASP A C 1
ATOM 602 O O . ASP A 1 88 ? -1.430 -3.975 -1.108 1.00 70.69 88 ASP A O 1
ATOM 606 N N . GLN A 1 89 ? -3.504 -3.214 -1.401 1.00 67.81 89 GLN A N 1
ATOM 607 C CA . GLN A 1 89 ? -3.275 -2.527 -2.668 1.00 67.81 89 GLN A CA 1
ATOM 608 C C . GLN A 1 89 ? -2.940 -1.045 -2.509 1.00 67.81 89 GLN A C 1
ATOM 610 O O . GLN A 1 89 ? -2.497 -0.432 -3.475 1.00 67.81 89 GLN A O 1
ATOM 615 N N . LEU A 1 90 ? -3.158 -0.473 -1.323 1.00 71.69 90 LEU A N 1
ATOM 616 C CA . LEU A 1 90 ? -2.967 0.959 -1.081 1.00 71.69 90 LEU A CA 1
ATOM 617 C C . LEU A 1 90 ? -1.591 1.305 -0.498 1.00 71.69 90 LEU A C 1
ATOM 619 O O . LEU A 1 90 ? -1.247 2.482 -0.419 1.00 71.69 90 LEU A O 1
ATOM 623 N N . GLY A 1 91 ? -0.790 0.307 -0.117 1.00 76.25 91 GLY A N 1
ATOM 624 C CA . GLY A 1 91 ? 0.551 0.532 0.420 1.00 76.25 91 GLY A CA 1
ATOM 625 C C . GLY A 1 91 ? 0.554 1.507 1.603 1.00 76.25 91 GLY A C 1
ATOM 626 O O . GLY A 1 91 ? -0.345 1.472 2.445 1.00 76.25 91 GLY A O 1
ATOM 627 N N . THR A 1 92 ? 1.538 2.404 1.655 1.00 81.00 92 THR A N 1
ATOM 628 C CA . THR A 1 92 ? 1.645 3.436 2.701 1.00 81.00 92 THR A CA 1
ATOM 629 C C . THR A 1 92 ? 0.520 4.472 2.639 1.00 81.00 92 THR A C 1
ATOM 631 O O . THR A 1 92 ? 0.220 5.108 3.646 1.00 81.00 92 THR A O 1
ATOM 634 N N . THR A 1 93 ? -0.187 4.592 1.508 1.00 82.69 93 THR A N 1
ATOM 635 C CA . THR A 1 93 ? -1.320 5.527 1.369 1.00 82.69 93 THR A CA 1
ATOM 636 C C . THR A 1 93 ? -2.488 5.155 2.287 1.00 82.69 93 THR A C 1
ATOM 638 O O . THR A 1 93 ? -3.251 6.027 2.683 1.00 82.69 93 THR A O 1
ATOM 641 N N . ALA A 1 94 ? -2.617 3.884 2.678 1.00 86.56 94 ALA A N 1
ATOM 642 C CA . ALA A 1 94 ? -3.608 3.446 3.664 1.00 86.56 94 ALA A CA 1
ATOM 643 C C . ALA A 1 94 ? -3.007 3.139 5.039 1.00 86.56 94 ALA A C 1
ATOM 645 O O . ALA A 1 94 ? -3.696 2.551 5.868 1.00 86.56 94 ALA A O 1
ATOM 646 N N . GLU A 1 95 ? -1.744 3.491 5.297 1.00 89.81 95 GLU A N 1
ATOM 647 C CA . GLU A 1 95 ? -1.106 3.207 6.582 1.00 89.81 95 GLU A CA 1
ATOM 648 C C . GLU A 1 95 ? -1.914 3.813 7.733 1.00 89.81 95 GLU A C 1
ATOM 650 O O . GLU A 1 95 ? -2.205 5.010 7.725 1.00 89.81 95 GLU A O 1
ATOM 655 N N . ILE A 1 96 ? -2.258 2.985 8.723 1.00 91.81 96 ILE A N 1
ATOM 656 C CA . ILE A 1 96 ? -2.908 3.418 9.958 1.00 91.81 96 ILE A CA 1
ATOM 657 C C . ILE A 1 96 ? -1.824 3.585 11.017 1.00 91.81 96 ILE A C 1
ATOM 659 O O . ILE A 1 96 ? -1.174 2.624 11.416 1.00 91.81 96 ILE A O 1
ATOM 663 N N . GLN A 1 97 ? -1.663 4.804 11.507 1.00 92.25 97 GLN A N 1
ATOM 664 C CA . GLN A 1 97 ? -0.752 5.157 12.583 1.00 92.25 97 GLN A CA 1
ATOM 665 C C . GLN A 1 97 ? -1.543 5.730 13.758 1.00 92.25 97 GLN A C 1
ATOM 667 O O . GLN A 1 97 ? -2.613 6.314 13.592 1.00 92.25 97 GLN A O 1
ATOM 672 N N . SER A 1 98 ? -0.987 5.625 14.965 1.00 91.19 98 SER A N 1
ATOM 673 C CA . SER A 1 98 ? -1.542 6.267 16.169 1.00 91.19 98 SER A CA 1
ATOM 674 C C . SER A 1 98 ? -3.032 5.975 16.414 1.00 91.19 98 SER A C 1
ATOM 676 O O . SER A 1 98 ? -3.752 6.845 16.906 1.00 91.19 98 SER A O 1
ATOM 678 N N . LEU A 1 99 ? -3.510 4.771 16.068 1.00 93.88 99 LEU A N 1
ATOM 679 C CA . LEU A 1 99 ? -4.882 4.364 16.361 1.00 93.88 99 LEU A CA 1
ATOM 680 C C . LEU A 1 99 ? -5.078 4.288 17.878 1.00 93.88 99 LEU A C 1
ATOM 682 O O . LEU A 1 99 ? -4.398 3.543 18.585 1.00 93.88 99 LEU A O 1
ATOM 686 N N . THR A 1 100 ? -6.014 5.082 18.379 1.00 93.56 100 THR A N 1
ATOM 687 C CA . THR A 1 100 ? -6.288 5.235 19.803 1.00 93.56 100 THR A CA 1
ATOM 688 C C . THR A 1 100 ? -7.781 5.204 20.076 1.00 93.56 100 THR A C 1
ATOM 690 O O . THR A 1 100 ? -8.594 5.750 19.328 1.00 93.56 100 THR A O 1
ATOM 693 N N . LEU A 1 101 ? -8.123 4.581 21.202 1.00 94.88 101 LEU A N 1
ATOM 694 C CA . LEU A 1 101 ? -9.446 4.623 21.802 1.00 94.88 101 LEU A CA 1
ATOM 695 C C . LEU A 1 101 ? -9.321 5.215 23.201 1.00 94.88 101 LEU A C 1
ATOM 697 O O . LEU A 1 101 ? -8.499 4.782 24.010 1.00 94.88 101 LEU A O 1
ATOM 701 N N . SER A 1 102 ? -10.149 6.207 23.498 1.00 94.88 102 SER A N 1
ATOM 702 C CA . SER A 1 102 ? -10.248 6.773 24.841 1.00 94.88 102 SER A CA 1
ATOM 703 C C . SER A 1 102 ? -11.700 7.013 25.200 1.00 94.88 102 SER A C 1
ATOM 705 O O . SER A 1 102 ? -12.498 7.309 24.322 1.00 94.88 102 SER A O 1
ATOM 707 N N . ALA A 1 103 ? -12.061 6.861 26.473 1.00 95.25 103 ALA A N 1
ATOM 708 C CA . ALA A 1 103 ? -13.430 7.087 26.916 1.00 95.25 103 ALA A CA 1
ATOM 709 C C . ALA A 1 103 ? -13.505 8.122 28.038 1.00 95.25 103 ALA A C 1
ATOM 711 O O . ALA A 1 103 ? -12.602 8.214 28.874 1.00 95.25 103 ALA A O 1
ATOM 712 N N . THR A 1 104 ? -14.595 8.881 28.058 1.00 96.56 104 THR A N 1
ATOM 713 C CA . THR A 1 104 ? -14.909 9.889 29.073 1.00 96.56 104 THR A CA 1
ATOM 714 C C . THR A 1 104 ? -16.344 9.743 29.548 1.00 96.56 104 THR A C 1
ATOM 716 O O . THR A 1 104 ? -17.245 9.510 28.741 1.00 96.56 104 THR A O 1
ATOM 719 N N . ASP A 1 105 ? -16.553 9.901 30.852 1.00 95.06 105 ASP A N 1
ATOM 720 C CA . ASP A 1 105 ? -17.890 9.943 31.440 1.00 95.06 105 ASP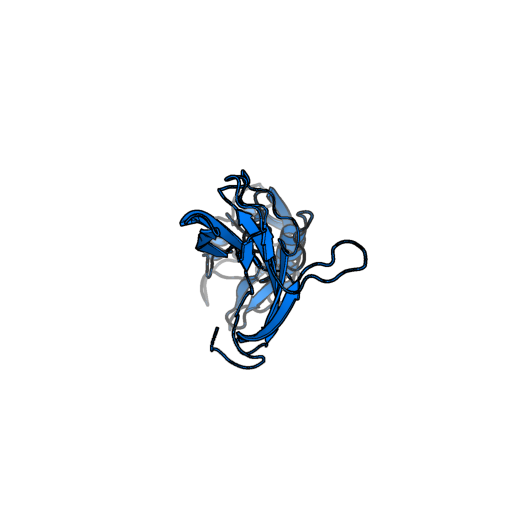 A CA 1
ATOM 721 C C . ASP A 1 105 ? -18.623 11.268 31.119 1.00 95.06 105 ASP A C 1
ATOM 723 O O . ASP A 1 105 ? -18.004 12.214 30.612 1.00 95.06 105 ASP A O 1
ATOM 727 N N . PRO A 1 106 ? -19.931 11.393 31.422 1.00 94.88 106 PRO A N 1
ATOM 728 C CA . PRO A 1 106 ? -20.678 12.636 31.202 1.00 94.88 106 PRO A CA 1
ATOM 729 C C . PRO A 1 106 ? -20.130 13.865 31.947 1.00 94.88 106 PRO A C 1
ATOM 731 O O . PRO A 1 106 ? -20.463 14.998 31.601 1.00 94.88 106 PRO A O 1
ATOM 734 N N . GLY A 1 107 ? -19.324 13.658 32.992 1.00 94.00 107 GLY A N 1
ATOM 735 C CA . GLY A 1 107 ? -18.636 14.707 33.743 1.00 94.00 107 GLY A CA 1
ATOM 736 C C . GLY A 1 107 ? -17.275 15.096 33.153 1.00 94.00 107 GLY A C 1
ATOM 737 O O . GLY A 1 107 ? -16.630 16.000 33.685 1.00 94.00 107 GLY A O 1
ATOM 738 N N . GLY A 1 108 ? -16.837 14.441 32.072 1.00 92.25 108 GLY A N 1
ATOM 739 C CA . GLY A 1 108 ? -15.541 14.648 31.428 1.00 92.25 108 GLY A CA 1
ATOM 740 C C . GLY A 1 108 ? -14.379 13.910 32.100 1.00 92.25 108 GLY A C 1
ATOM 741 O O . GLY A 1 108 ? -13.219 14.208 31.814 1.00 92.25 108 GLY A O 1
ATOM 742 N N . VAL A 1 109 ? -14.651 12.966 33.004 1.00 94.06 109 VAL A N 1
ATOM 743 C CA . VAL A 1 109 ? -13.616 12.166 33.665 1.00 94.06 109 VAL A CA 1
ATOM 744 C C . VAL A 1 109 ? -13.203 11.012 32.756 1.00 94.06 109 VAL A C 1
ATOM 746 O O . VAL A 1 109 ? -14.034 10.238 32.283 1.00 94.06 109 VAL A O 1
ATOM 749 N N . ALA A 1 110 ? -11.899 10.879 32.516 1.00 93.62 110 ALA A N 1
ATOM 750 C CA . ALA A 1 110 ? -11.356 9.837 31.653 1.00 93.62 110 ALA A CA 1
ATOM 751 C C . ALA A 1 110 ? -11.464 8.435 32.278 1.00 93.62 110 ALA A C 1
ATOM 753 O O . ALA A 1 110 ? -11.049 8.199 33.416 1.00 93.62 110 ALA A O 1
ATOM 754 N N . ARG A 1 111 ? -11.917 7.468 31.481 1.00 92.00 111 ARG A N 1
ATOM 755 C CA . ARG A 1 111 ? -11.930 6.034 31.792 1.00 92.00 111 ARG A CA 1
ATOM 756 C C . ARG A 1 111 ? -10.568 5.417 31.445 1.00 92.00 111 ARG A C 1
ATOM 758 O O . ARG A 1 111 ? -10.443 4.637 30.508 1.00 92.00 111 ARG A O 1
ATOM 765 N N . GLY A 1 112 ? -9.516 5.759 32.193 1.00 86.25 112 GLY A N 1
ATOM 766 C CA . GLY A 1 112 ? -8.141 5.315 31.882 1.00 86.25 112 GLY A CA 1
ATOM 767 C C . GLY A 1 112 ? -7.972 3.788 31.772 1.00 86.25 112 GLY A C 1
ATOM 768 O O . GLY A 1 112 ? -7.202 3.300 30.949 1.00 86.25 112 GLY A O 1
ATOM 769 N N . THR A 1 113 ? -8.750 3.031 32.549 1.00 86.62 113 THR A N 1
ATOM 770 C CA . THR A 1 113 ? -8.830 1.562 32.514 1.00 86.62 113 THR A CA 1
ATOM 771 C C . THR A 1 113 ? -9.322 1.026 31.163 1.00 86.62 113 THR A C 1
ATOM 773 O O . THR A 1 113 ? -8.812 0.008 30.698 1.00 86.62 113 THR A O 1
ATOM 776 N N . PHE A 1 114 ? -10.273 1.716 30.520 1.00 88.44 114 PHE A N 1
ATOM 777 C CA . PHE A 1 114 ? -10.748 1.396 29.170 1.00 88.44 114 PHE A CA 1
ATOM 778 C C . PHE A 1 114 ? -9.649 1.660 28.141 1.00 88.44 114 PHE A C 1
ATOM 780 O O . PHE A 1 114 ? -9.291 0.752 27.395 1.00 88.44 114 PHE A O 1
ATOM 787 N N . SER A 1 115 ? -9.055 2.858 28.162 1.00 85.06 115 SER A N 1
ATOM 788 C CA . SER A 1 115 ? -8.012 3.238 27.200 1.00 85.06 115 SER A CA 1
ATOM 789 C C . SER A 1 115 ? -6.798 2.306 27.264 1.00 85.06 115 SER A C 1
ATOM 791 O O . SER A 1 115 ? -6.204 1.985 26.243 1.00 85.06 115 SER A O 1
ATOM 793 N N . ALA A 1 116 ? -6.439 1.834 28.462 1.00 84.50 116 ALA A N 1
ATOM 794 C CA . ALA A 1 116 ? -5.355 0.871 28.641 1.00 84.50 116 ALA A CA 1
ATOM 795 C C . ALA A 1 116 ? -5.719 -0.545 28.157 1.00 84.50 116 ALA A C 1
ATOM 797 O O . ALA A 1 116 ? -4.854 -1.257 27.655 1.00 84.50 116 ALA A O 1
ATOM 798 N N . ALA A 1 117 ? -6.979 -0.965 28.318 1.00 83.12 117 ALA A N 1
ATOM 799 C CA . ALA A 1 117 ? -7.438 -2.295 27.914 1.00 83.12 117 ALA A CA 1
ATOM 800 C C . ALA A 1 117 ? -7.602 -2.440 26.390 1.00 83.12 117 ALA A C 1
ATOM 802 O O . ALA A 1 117 ? -7.500 -3.548 25.873 1.00 83.12 117 ALA A O 1
ATOM 803 N N . LEU A 1 118 ? -7.847 -1.332 25.686 1.00 83.38 118 LEU A N 1
ATOM 804 C CA . LEU A 1 118 ? -8.081 -1.272 24.238 1.00 83.38 118 LEU A CA 1
ATOM 805 C C . LEU A 1 118 ? -6.926 -0.595 23.484 1.00 83.38 118 LEU A C 1
ATOM 807 O O . LEU A 1 118 ? -7.130 0.066 22.468 1.00 83.38 118 LEU A O 1
ATOM 811 N N . ALA A 1 119 ? -5.704 -0.747 23.993 1.00 84.12 119 ALA A N 1
ATOM 812 C CA . ALA A 1 119 ? -4.510 -0.286 23.301 1.00 84.12 119 ALA A CA 1
ATOM 813 C C . ALA A 1 119 ? -4.235 -1.148 22.058 1.00 84.12 119 ALA A C 1
ATOM 815 O O . ALA A 1 119 ? -4.305 -2.378 22.118 1.00 84.12 119 ALA A O 1
ATOM 816 N N . PHE A 1 120 ? -3.878 -0.498 20.950 1.00 86.88 120 PHE A N 1
ATOM 817 C CA . PHE A 1 120 ? -3.496 -1.169 19.712 1.00 86.88 120 PHE A CA 1
ATOM 818 C C . PHE A 1 120 ? -1.990 -1.407 19.667 1.00 86.88 120 PHE A C 1
ATOM 820 O O . PHE A 1 120 ? -1.192 -0.619 20.177 1.00 86.88 120 PHE A O 1
ATOM 827 N N . SER A 1 121 ? -1.617 -2.513 19.039 1.00 87.12 121 SER A N 1
ATOM 828 C CA . SER A 1 121 ? -0.242 -2.820 18.672 1.00 87.12 121 SER A CA 1
ATOM 829 C C . SER A 1 121 ? -0.221 -3.218 17.212 1.00 87.12 121 SER A C 1
ATOM 831 O O . SER A 1 121 ? -1.050 -4.033 16.797 1.00 87.12 121 SER A O 1
ATOM 833 N N . ASP A 1 122 ? 0.753 -2.708 16.475 1.00 85.75 122 ASP A N 1
ATOM 834 C CA . ASP A 1 122 ? 0.916 -3.061 15.074 1.00 85.75 122 ASP A CA 1
ATOM 835 C C . ASP A 1 122 ? 1.280 -4.543 14.966 1.00 85.75 122 ASP A C 1
ATOM 837 O O . ASP A 1 122 ? 2.234 -5.020 15.589 1.00 85.75 122 ASP A O 1
ATOM 841 N N . ILE A 1 123 ? 0.486 -5.283 14.196 1.00 81.44 123 ILE A N 1
ATOM 842 C CA . ILE A 1 123 ? 0.809 -6.660 13.811 1.00 81.44 123 ILE A CA 1
ATOM 843 C C . ILE A 1 123 ? 1.683 -6.621 12.555 1.00 81.44 123 ILE A C 1
ATOM 845 O O . ILE A 1 123 ? 2.669 -7.351 12.470 1.00 81.44 123 ILE A O 1
ATOM 849 N N . GLU A 1 124 ? 1.364 -5.711 11.631 1.00 76.94 124 GLU A N 1
ATOM 850 C 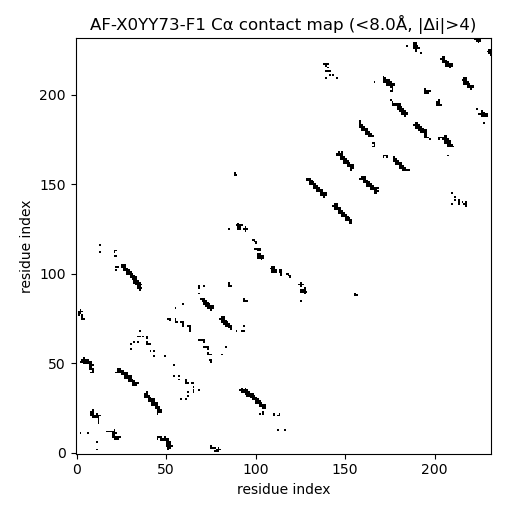CA . GLU A 1 124 ? 2.128 -5.416 10.423 1.00 76.94 124 GLU A CA 1
ATOM 851 C C . GLU A 1 124 ? 2.087 -3.911 10.124 1.00 76.94 124 GLU A C 1
ATOM 853 O O . GLU A 1 124 ? 1.128 -3.223 10.473 1.00 76.94 124 GLU A O 1
ATOM 858 N N . THR A 1 125 ? 3.136 -3.398 9.478 1.00 75.31 125 THR A N 1
ATOM 859 C CA . THR A 1 125 ? 3.199 -2.009 9.001 1.00 75.31 125 THR A CA 1
ATOM 860 C C . THR A 1 125 ? 2.941 -1.995 7.505 1.00 75.31 125 THR A C 1
ATOM 862 O O . THR A 1 125 ? 3.537 -2.795 6.776 1.00 75.31 125 THR A O 1
ATOM 865 N N . ALA A 1 126 ? 2.098 -1.071 7.041 1.00 66.19 126 ALA A N 1
ATOM 866 C CA . ALA A 1 126 ? 1.859 -0.905 5.618 1.00 66.19 126 ALA A CA 1
ATOM 867 C C . ALA A 1 126 ? 3.175 -0.604 4.888 1.00 66.19 126 ALA A C 1
ATOM 869 O O . ALA A 1 126 ? 4.043 0.124 5.373 1.00 66.19 126 ALA A O 1
ATOM 870 N N . ARG A 1 127 ? 3.339 -1.201 3.712 1.00 64.38 127 ARG A N 1
ATOM 871 C CA . ARG A 1 127 ? 4.499 -0.982 2.854 1.00 64.38 127 ARG A CA 1
ATOM 872 C C . ARG A 1 127 ? 4.003 -0.721 1.458 1.00 64.38 127 ARG A C 1
ATOM 874 O O . ARG A 1 127 ? 3.161 -1.463 0.956 1.00 64.38 127 ARG A O 1
ATOM 881 N N . ASP A 1 128 ? 4.565 0.288 0.815 1.00 65.00 128 ASP A N 1
ATOM 882 C CA . ASP A 1 128 ? 4.429 0.379 -0.623 1.00 65.00 128 ASP A CA 1
ATOM 883 C C . ASP A 1 128 ? 5.071 -0.864 -1.225 1.00 65.00 128 ASP A C 1
ATOM 885 O O . ASP A 1 128 ? 6.181 -1.258 -0.852 1.00 65.00 128 ASP A O 1
ATOM 889 N N . ALA A 1 129 ? 4.408 -1.453 -2.215 1.00 60.50 129 ALA A N 1
ATOM 890 C CA . ALA A 1 129 ? 5.106 -2.231 -3.228 1.00 60.50 129 ALA A CA 1
ATOM 891 C C . ALA A 1 129 ? 5.882 -1.243 -4.120 1.00 60.50 129 ALA A C 1
ATOM 893 O O . ALA A 1 129 ? 5.596 -1.076 -5.304 1.00 60.50 129 ALA A O 1
ATOM 894 N N . GLY A 1 130 ? 6.751 -0.468 -3.475 1.00 63.38 130 GLY A N 1
ATOM 895 C CA . GLY A 1 130 ? 7.304 0.770 -3.980 1.00 63.38 130 GLY A CA 1
ATOM 896 C C . GLY A 1 130 ? 8.514 0.442 -4.813 1.00 63.38 130 GLY A C 1
ATOM 897 O O . GLY A 1 130 ? 9.526 0.032 -4.264 1.00 63.38 130 GLY A O 1
ATOM 898 N N . GLU A 1 131 ? 8.354 0.580 -6.120 1.00 75.81 131 GLU A N 1
ATOM 899 C CA . GLU A 1 131 ? 9.425 0.707 -7.104 1.00 75.81 131 GLU A CA 1
ATOM 900 C C . GLU A 1 131 ? 10.596 -0.273 -6.949 1.00 75.81 131 GLU A C 1
ATOM 902 O O . GLU A 1 131 ? 11.551 -0.058 -6.203 1.00 75.81 131 GLU A O 1
ATOM 907 N N . PHE A 1 132 ? 10.568 -1.342 -7.740 1.00 84.81 132 PHE A N 1
ATOM 908 C CA . PHE A 1 132 ? 11.771 -2.128 -7.967 1.00 84.81 132 PHE A CA 1
ATOM 909 C C . PHE A 1 132 ? 12.598 -1.459 -9.069 1.00 84.81 132 PHE A C 1
ATOM 911 O O . PHE A 1 132 ? 12.091 -1.221 -10.163 1.00 84.81 132 PHE A O 1
ATOM 918 N N . VAL A 1 133 ? 13.856 -1.131 -8.778 1.00 89.12 133 VAL A N 1
ATOM 919 C CA . VAL A 1 133 ? 14.753 -0.444 -9.713 1.00 89.12 133 VAL A CA 1
ATOM 920 C C . VAL A 1 133 ? 15.931 -1.346 -10.040 1.00 89.12 133 VAL A C 1
ATOM 922 O O . VAL A 1 133 ? 16.603 -1.820 -9.127 1.00 89.12 133 VAL A O 1
ATOM 925 N N . GLU A 1 134 ? 16.204 -1.515 -11.331 1.00 90.38 134 GLU A N 1
ATOM 926 C CA . GLU A 1 134 ? 17.351 -2.266 -11.843 1.00 90.38 134 GLU A CA 1
ATOM 927 C C . GLU A 1 134 ? 18.138 -1.397 -12.832 1.00 90.38 134 GL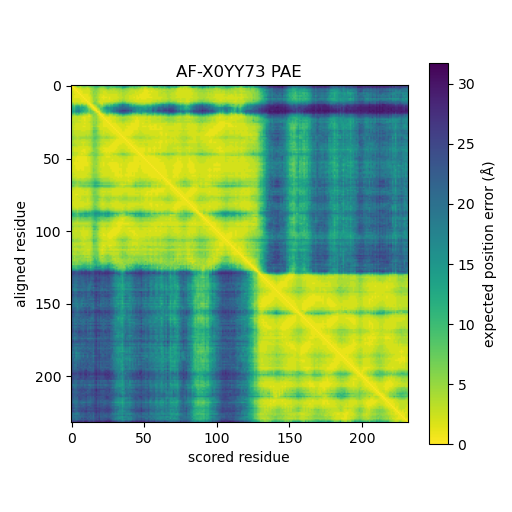U A C 1
ATOM 929 O O . GLU A 1 134 ? 17.554 -0.708 -13.672 1.00 90.38 134 GLU A O 1
ATOM 934 N N . GLU A 1 135 ? 19.467 -1.438 -12.754 1.00 94.19 135 GLU A N 1
ATOM 935 C CA . GLU A 1 135 ? 20.357 -0.723 -13.670 1.00 94.19 135 GLU A CA 1
ATOM 936 C C . GLU A 1 135 ? 21.288 -1.700 -14.384 1.00 94.19 135 GLU A C 1
ATOM 938 O O . GLU A 1 135 ? 21.863 -2.603 -13.778 1.00 94.19 135 GLU A O 1
ATOM 943 N N . THR A 1 136 ? 21.475 -1.497 -15.684 1.00 94.06 136 THR A N 1
ATOM 944 C CA . THR A 1 136 ? 22.413 -2.267 -16.501 1.00 94.06 136 THR A CA 1
ATOM 945 C C . THR A 1 136 ? 23.174 -1.360 -17.461 1.00 94.06 136 THR A C 1
ATOM 947 O O . THR A 1 136 ? 22.775 -0.225 -17.718 1.00 94.06 136 THR A O 1
ATOM 950 N N . THR A 1 137 ? 24.281 -1.856 -18.005 1.00 95.88 137 THR A N 1
ATOM 951 C CA . THR A 1 137 ? 25.118 -1.109 -18.946 1.00 95.88 137 THR A CA 1
ATOM 952 C C . THR A 1 137 ? 24.957 -1.672 -20.350 1.00 95.88 137 THR A C 1
ATOM 954 O O . THR A 1 137 ? 25.234 -2.847 -20.593 1.00 95.88 137 THR A O 1
ATOM 957 N N . ALA A 1 138 ? 24.573 -0.813 -21.291 1.00 94.69 138 ALA A N 1
ATOM 958 C CA . ALA A 1 138 ? 24.581 -1.106 -22.720 1.00 94.69 138 ALA A CA 1
ATOM 959 C C . ALA A 1 138 ? 25.749 -0.388 -23.406 1.00 94.69 138 ALA A C 1
ATOM 961 O O . ALA A 1 138 ? 26.267 0.603 -22.894 1.00 94.69 138 ALA A O 1
ATOM 962 N N . TYR A 1 139 ? 26.161 -0.877 -24.575 1.00 95.19 139 TYR A N 1
ATOM 963 C CA . TYR A 1 139 ? 27.222 -0.261 -25.370 1.00 95.19 139 TYR A CA 1
ATOM 964 C C . TYR A 1 139 ? 26.717 0.058 -26.772 1.00 95.19 139 TYR A C 1
ATOM 966 O O . TYR A 1 139 ? 25.985 -0.735 -27.369 1.00 95.19 139 TYR A O 1
ATOM 974 N N . ASP A 1 140 ? 27.119 1.211 -27.298 1.00 95.06 140 ASP A N 1
ATOM 975 C CA . ASP A 1 140 ? 26.838 1.587 -28.679 1.00 95.06 140 ASP A CA 1
ATOM 976 C C . ASP A 1 140 ? 27.842 0.968 -29.675 1.00 95.06 140 ASP A C 1
ATOM 978 O O . ASP A 1 140 ? 28.794 0.271 -29.310 1.00 95.06 140 ASP A O 1
ATOM 982 N N . ALA A 1 141 ? 27.643 1.234 -30.968 1.00 94.31 141 ALA A N 1
ATOM 983 C CA . ALA A 1 141 ? 28.505 0.717 -32.034 1.00 94.31 141 ALA A CA 1
ATOM 984 C C . ALA A 1 141 ? 29.943 1.281 -32.018 1.00 94.31 141 ALA A C 1
ATOM 986 O O . ALA A 1 141 ? 30.821 0.729 -32.684 1.00 94.31 141 ALA A O 1
ATOM 987 N N . LEU A 1 142 ? 30.189 2.375 -31.292 1.00 95.38 142 LEU A N 1
ATOM 988 C CA . LEU A 1 142 ? 31.504 2.996 -31.122 1.00 95.38 142 LEU A CA 1
ATOM 989 C C . LEU A 1 142 ? 32.183 2.565 -29.808 1.00 95.38 142 LEU A C 1
ATOM 991 O O . LEU A 1 142 ? 33.351 2.891 -29.591 1.00 95.38 142 LEU A O 1
ATOM 995 N N . GLY A 1 143 ? 31.486 1.793 -28.968 1.00 94.00 143 GLY A N 1
ATOM 996 C CA . GLY A 1 143 ? 31.969 1.273 -27.694 1.00 94.00 143 GLY A CA 1
ATOM 997 C C . GLY A 1 143 ? 31.759 2.210 -26.503 1.00 94.00 143 GLY A C 1
ATOM 998 O O . GLY A 1 143 ? 32.311 1.939 -25.436 1.00 94.00 143 GLY A O 1
ATOM 999 N N . PHE A 1 144 ? 30.985 3.291 -26.646 1.00 95.19 144 PHE A N 1
ATOM 1000 C CA . PHE A 1 144 ? 30.587 4.109 -25.501 1.00 95.19 144 PHE A CA 1
ATOM 1001 C C . PHE A 1 144 ? 29.525 3.379 -24.680 1.00 95.19 144 PHE A C 1
ATOM 1003 O O . PHE A 1 144 ? 28.629 2.735 -25.225 1.00 95.19 144 PHE A O 1
ATOM 1010 N N . SER A 1 145 ? 29.661 3.453 -23.358 1.00 96.50 145 SER A N 1
ATOM 1011 C CA . SER A 1 145 ? 28.717 2.865 -22.412 1.00 96.50 145 SER A CA 1
ATOM 1012 C C . SER A 1 145 ? 27.558 3.810 -22.124 1.00 96.50 145 SER A C 1
ATOM 1014 O O . SER A 1 145 ? 27.787 5.002 -21.932 1.00 96.50 145 SER A O 1
ATOM 1016 N N . HIS A 1 146 ? 26.371 3.240 -21.965 1.00 96.88 146 HIS A N 1
ATOM 1017 C CA . HIS A 1 146 ? 25.153 3.914 -21.537 1.00 96.88 146 HIS A CA 1
ATOM 1018 C C . HIS A 1 146 ? 24.551 3.182 -20.339 1.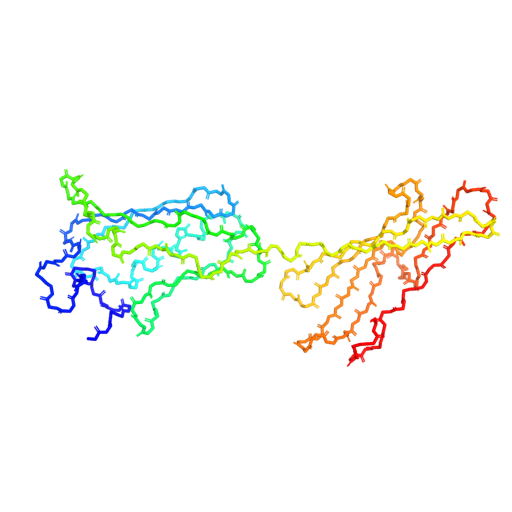00 96.88 146 HIS A C 1
ATOM 1020 O O . HIS A 1 146 ? 24.481 1.947 -20.344 1.00 96.88 146 HIS A O 1
ATOM 1026 N N . THR A 1 147 ? 24.098 3.925 -19.332 1.00 97.50 147 THR A N 1
ATOM 1027 C CA . THR A 1 147 ? 23.369 3.350 -18.195 1.00 97.50 147 THR A CA 1
ATOM 1028 C C . THR A 1 147 ? 21.895 3.253 -18.550 1.00 97.50 147 THR A C 1
ATOM 1030 O O . THR A 1 147 ? 21.254 4.262 -18.835 1.00 97.50 147 THR A O 1
ATOM 1033 N N . VAL A 1 148 ? 21.349 2.043 -18.506 1.00 97.31 148 VAL A N 1
ATOM 1034 C CA . VAL A 1 148 ? 19.934 1.752 -18.734 1.00 97.31 148 VAL A CA 1
ATOM 1035 C C . VAL A 1 148 ? 19.299 1.421 -17.394 1.00 97.31 148 VAL A C 1
ATOM 1037 O O . VAL A 1 148 ? 19.622 0.402 -16.787 1.00 97.31 148 VAL A O 1
ATOM 1040 N N . LYS A 1 149 ? 18.399 2.284 -16.937 1.00 97.00 149 LYS A N 1
ATOM 1041 C CA . LYS A 1 149 ? 17.670 2.132 -15.680 1.00 97.00 149 LYS A CA 1
ATOM 1042 C C . LYS A 1 149 ? 16.229 1.737 -15.964 1.00 97.00 149 LYS A C 1
ATOM 1044 O O . LYS A 1 149 ? 15.559 2.444 -16.709 1.00 97.00 149 LYS A O 1
ATOM 1049 N N . PHE A 1 150 ? 15.752 0.663 -15.345 1.00 95.44 150 PHE A N 1
ATOM 1050 C CA . PHE A 1 150 ? 14.349 0.261 -15.346 1.00 95.44 150 PHE A CA 1
ATOM 1051 C C . PHE A 1 150 ? 13.741 0.498 -13.966 1.00 95.44 150 PHE A C 1
ATOM 1053 O O . PHE A 1 150 ? 14.296 0.054 -12.964 1.00 95.44 150 PHE A O 1
ATOM 1060 N N . THR A 1 151 ? 12.586 1.154 -13.922 1.00 93.88 151 THR A N 1
ATOM 1061 C CA . THR A 1 151 ? 11.761 1.296 -12.717 1.00 93.88 151 THR A CA 1
ATOM 1062 C C . THR A 1 151 ? 10.475 0.511 -12.916 1.00 93.88 151 THR A C 1
ATOM 1064 O O . THR A 1 151 ? 9.740 0.784 -13.860 1.00 93.88 151 THR A O 1
ATOM 1067 N N . PHE A 1 152 ? 10.198 -0.446 -12.034 1.00 92.31 152 PHE A N 1
ATOM 1068 C CA . PHE A 1 152 ? 8.989 -1.265 -12.018 1.00 92.31 152 PHE A CA 1
ATOM 1069 C C . PHE A 1 152 ? 8.085 -0.853 -10.860 1.00 92.31 152 PHE A C 1
ATOM 1071 O O . PHE A 1 152 ? 8.449 -1.009 -9.696 1.00 92.31 152 PHE A O 1
ATOM 1078 N N . THR A 1 153 ? 6.871 -0.417 -11.16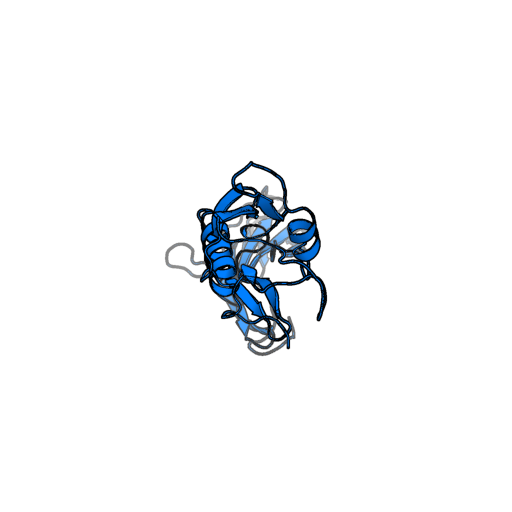5 1.00 88.81 153 THR A N 1
ATOM 1079 C CA . THR A 1 153 ? 5.885 0.048 -10.186 1.00 88.81 153 THR A CA 1
ATOM 1080 C C . THR A 1 153 ? 4.704 -0.908 -10.167 1.00 88.81 153 THR A C 1
ATOM 1082 O O . THR A 1 153 ? 4.080 -1.150 -11.200 1.00 88.81 153 THR A O 1
ATOM 1085 N N . ARG A 1 154 ? 4.382 -1.482 -9.003 1.00 85.31 154 ARG A N 1
ATOM 1086 C CA . ARG A 1 154 ? 3.265 -2.428 -8.886 1.00 85.31 154 ARG A CA 1
ATOM 1087 C C . ARG A 1 154 ? 1.937 -1.729 -9.180 1.00 85.31 154 ARG A C 1
ATOM 1089 O O . ARG A 1 154 ? 1.658 -0.662 -8.642 1.00 85.31 154 ARG A O 1
ATOM 1096 N N . VAL A 1 155 ? 1.088 -2.365 -9.981 1.00 82.50 155 VAL A N 1
ATOM 1097 C CA . VAL A 1 155 ? -0.282 -1.917 -10.239 1.00 82.50 155 VAL A CA 1
ATOM 1098 C C . VAL A 1 155 ? -1.202 -2.477 -9.157 1.00 82.50 155 VAL A C 1
ATOM 1100 O O . VAL A 1 155 ? -1.351 -3.689 -9.008 1.00 82.50 155 VAL A O 1
ATOM 1103 N N . ALA A 1 156 ? -1.843 -1.586 -8.403 1.00 70.19 156 ALA A N 1
ATOM 1104 C CA . ALA A 1 156 ? -2.871 -1.940 -7.429 1.00 70.19 156 ALA A CA 1
ATOM 1105 C C . ALA A 1 156 ? -4.007 -2.744 -8.090 1.00 70.19 156 ALA A C 1
ATOM 1107 O O . ALA A 1 156 ? -4.422 -2.442 -9.208 1.00 70.19 156 ALA A O 1
ATOM 1108 N N . GLY A 1 157 ? -4.538 -3.763 -7.412 1.00 68.62 157 GLY A N 1
ATOM 1109 C CA . GLY A 1 157 ? -5.660 -4.551 -7.944 1.00 68.62 157 GLY A CA 1
ATOM 1110 C C . GLY A 1 157 ? -5.272 -5.879 -8.580 1.00 68.62 157 GLY A C 1
ATOM 1111 O O . GLY A 1 157 ? -6.089 -6.798 -8.608 1.00 68.62 157 GLY A O 1
ATOM 1112 N N . ILE A 1 158 ? -4.052 -5.982 -9.109 1.00 80.88 158 ILE A N 1
ATOM 1113 C CA . ILE A 1 158 ? -3.655 -7.057 -10.021 1.00 80.88 158 ILE A CA 1
ATOM 1114 C C . ILE A 1 158 ? -2.192 -7.466 -9.812 1.00 80.88 158 ILE A C 1
ATOM 1116 O O . ILE A 1 158 ? -1.384 -6.724 -9.259 1.00 80.88 158 ILE A O 1
ATOM 1120 N N . ASN A 1 159 ? -1.831 -8.667 -10.265 1.00 87.81 159 ASN A N 1
ATOM 1121 C CA . ASN A 1 159 ? -0.446 -9.143 -10.254 1.00 87.81 159 ASN A CA 1
ATOM 1122 C C . ASN A 1 159 ? 0.317 -8.579 -11.458 1.00 87.81 159 ASN A C 1
ATOM 1124 O O . ASN A 1 159 ? 0.777 -9.322 -12.317 1.00 87.81 159 ASN A O 1
ATOM 1128 N N . GLU A 1 160 ? 0.407 -7.257 -11.545 1.00 90.94 160 GLU A N 1
ATOM 1129 C CA . GLU A 1 160 ? 1.048 -6.557 -12.652 1.00 90.94 160 GLU A CA 1
ATOM 1130 C C . GLU A 1 160 ? 1.943 -5.436 -12.130 1.00 90.94 160 GLU A C 1
ATOM 1132 O O . GLU A 1 160 ? 1.687 -4.864 -11.071 1.00 90.94 160 GLU A O 1
ATOM 1137 N N . PHE A 1 161 ? 2.987 -5.115 -12.882 1.00 92.25 161 PHE A N 1
ATOM 1138 C CA . PHE A 1 161 ? 3.821 -3.940 -12.689 1.00 92.25 161 PHE A CA 1
ATOM 1139 C C . PHE A 1 161 ? 3.850 -3.150 -13.994 1.00 92.25 161 PHE A C 1
ATOM 1141 O O . PHE A 1 161 ? 4.027 -3.735 -15.064 1.00 92.25 161 PHE A O 1
ATOM 1148 N N . THR A 1 162 ? 3.713 -1.829 -13.921 1.00 93.69 162 THR A N 1
ATOM 1149 C CA . THR A 1 162 ? 4.169 -0.958 -15.008 1.00 93.69 162 THR A CA 1
ATOM 1150 C C . THR A 1 162 ? 5.678 -0.830 -14.926 1.00 93.69 162 THR A C 1
ATOM 1152 O O . THR A 1 162 ? 6.235 -0.863 -13.832 1.00 93.69 162 THR A O 1
ATOM 1155 N N . TRP A 1 163 ? 6.347 -0.663 -16.056 1.00 95.12 163 TRP A N 1
ATOM 1156 C CA . TRP A 1 163 ? 7.773 -0.380 -16.076 1.00 95.12 163 TRP A CA 1
ATOM 1157 C C . TRP A 1 163 ? 8.090 0.785 -17.001 1.00 95.12 163 TRP A C 1
ATOM 1159 O O . TRP A 1 163 ? 7.431 0.969 -18.023 1.00 95.12 163 TRP A O 1
ATOM 1169 N N . GLU A 1 164 ? 9.115 1.548 -16.643 1.00 96.25 164 GLU A N 1
ATOM 1170 C CA . GLU A 1 164 ? 9.655 2.648 -17.438 1.00 96.25 164 GLU A CA 1
ATOM 1171 C C . GLU A 1 164 ? 11.182 2.568 -17.473 1.00 96.25 164 GLU A C 1
ATOM 1173 O O . GLU A 1 164 ? 11.822 2.209 -16.484 1.00 96.25 164 GLU A O 1
ATOM 1178 N N . ALA A 1 165 ? 11.762 2.895 -18.623 1.00 97.12 165 ALA A N 1
ATOM 1179 C CA . ALA A 1 165 ? 13.193 2.923 -18.859 1.00 97.12 165 ALA A CA 1
ATOM 1180 C C . ALA A 1 165 ? 13.710 4.366 -18.929 1.00 97.12 165 ALA A C 1
ATOM 1182 O O . ALA A 1 165 ? 13.062 5.252 -19.485 1.00 97.12 165 ALA A O 1
ATOM 1183 N N . GLN A 1 166 ? 14.922 4.586 -18.430 1.00 97.56 166 GLN A N 1
ATOM 1184 C CA . GLN A 1 166 ? 15.686 5.820 -18.599 1.00 97.56 166 GLN A CA 1
ATOM 1185 C C . GLN A 1 166 ? 17.100 5.481 -19.066 1.00 97.56 166 GLN A C 1
ATOM 1187 O O . GLN A 1 166 ? 17.696 4.513 -18.592 1.00 97.56 166 GLN A O 1
ATOM 1192 N N . ILE A 1 167 ? 17.642 6.286 -19.982 1.00 97.56 167 ILE A N 1
ATOM 1193 C CA . ILE A 1 167 ? 19.013 6.137 -20.484 1.00 97.56 167 ILE A CA 1
ATOM 1194 C C . ILE A 1 167 ? 19.838 7.324 -20.005 1.00 97.56 167 ILE A C 1
ATOM 1196 O O . ILE A 1 167 ? 19.413 8.468 -20.164 1.00 97.56 167 ILE A O 1
ATOM 1200 N N . ASP A 1 168 ? 20.988 7.049 -19.393 1.00 96.06 168 ASP A N 1
ATOM 1201 C CA . ASP A 1 168 ? 21.917 8.050 -18.857 1.00 96.06 168 ASP A CA 1
ATOM 1202 C C . ASP A 1 168 ? 21.207 9.072 -17.955 1.00 96.06 168 ASP A C 1
ATOM 1204 O O . ASP A 1 168 ? 21.324 10.281 -18.124 1.00 96.06 168 ASP A O 1
ATOM 1208 N N . ASN A 1 169 ? 20.392 8.573 -17.017 1.00 92.62 169 ASN A N 1
ATOM 1209 C CA . ASN A 1 169 ? 19.552 9.389 -16.126 1.00 92.62 169 ASN A CA 1
ATOM 1210 C C . ASN A 1 169 ? 18.605 10.363 -16.859 1.00 92.62 169 ASN A C 1
ATOM 1212 O O . ASN A 1 169 ? 18.238 11.406 -16.319 1.00 92.62 169 ASN A O 1
ATOM 1216 N N . GLY A 1 170 ? 18.198 10.019 -18.084 1.00 93.00 170 GLY A N 1
ATOM 1217 C CA . GLY A 1 170 ? 17.295 10.815 -18.916 1.00 93.00 170 GLY A CA 1
ATOM 1218 C C . GLY A 1 170 ? 17.996 11.795 -19.860 1.00 93.00 170 GLY A C 1
ATOM 1219 O O . GLY A 1 170 ? 17.310 12.532 -20.565 1.00 93.00 170 GLY A O 1
ATOM 1220 N N . GLU A 1 171 ? 19.332 11.816 -19.904 1.00 93.62 171 GLU A N 1
ATOM 1221 C CA . GLU A 1 171 ? 20.088 12.650 -20.850 1.00 93.62 171 GLU A CA 1
ATOM 1222 C C . GLU A 1 171 ? 20.005 12.126 -22.293 1.00 93.62 171 GLU A C 1
ATOM 1224 O O . GLU A 1 171 ? 20.116 12.903 -23.244 1.00 93.62 171 GLU A O 1
ATOM 1229 N N . THR A 1 172 ? 19.765 10.823 -22.457 1.00 95.12 172 THR A N 1
ATOM 1230 C CA . THR A 1 172 ? 19.743 10.147 -23.755 1.00 95.12 172 THR A CA 1
ATOM 1231 C C . THR A 1 172 ? 18.309 9.804 -24.173 1.00 95.12 172 THR A C 1
ATOM 1233 O O . THR A 1 172 ? 17.556 9.158 -23.441 1.00 95.12 172 THR A O 1
ATOM 1236 N N . GLU A 1 173 ? 17.917 10.237 -25.375 1.00 93.31 173 GLU A N 1
ATOM 1237 C CA . GLU A 1 173 ? 16.547 10.106 -25.886 1.00 93.31 173 GLU A CA 1
ATOM 1238 C C . GLU A 1 173 ? 16.192 8.655 -26.245 1.00 93.31 173 GLU A C 1
ATOM 1240 O O . GLU A 1 173 ? 16.808 8.030 -27.118 1.00 93.31 173 GLU A O 1
ATOM 1245 N N . ILE A 1 174 ? 15.118 8.154 -25.632 1.00 95.50 174 ILE A N 1
ATOM 1246 C CA . ILE A 1 174 ? 14.455 6.915 -26.038 1.00 95.50 174 ILE A CA 1
ATOM 1247 C C . ILE A 1 174 ? 13.551 7.202 -27.239 1.00 95.50 174 ILE A C 1
ATOM 1249 O O . ILE A 1 174 ? 12.642 8.024 -27.175 1.00 95.50 174 ILE A O 1
ATOM 1253 N N . LEU A 1 175 ? 13.773 6.470 -28.327 1.00 94.31 175 LEU A N 1
ATOM 1254 C CA . LEU A 1 175 ? 13.020 6.585 -29.573 1.00 94.31 175 LEU A CA 1
ATOM 1255 C C . LEU A 1 175 ? 11.711 5.780 -29.535 1.00 94.31 175 LEU A C 1
ATOM 1257 O O . LEU A 1 175 ? 10.708 6.207 -30.101 1.00 94.31 175 LEU A O 1
ATOM 1261 N N . GLN A 1 176 ? 11.717 4.595 -28.912 1.00 95.00 176 GLN A N 1
ATOM 1262 C CA . GLN A 1 176 ? 10.529 3.746 -28.728 1.00 95.00 176 GLN A CA 1
ATOM 1263 C C . GLN A 1 176 ? 10.768 2.659 -27.669 1.00 95.00 176 GLN A C 1
ATOM 1265 O O . GLN A 1 176 ? 11.911 2.308 -27.384 1.00 95.00 176 GLN A O 1
ATOM 1270 N N . GLY A 1 177 ? 9.684 2.081 -27.138 1.00 95.69 177 GLY A N 1
ATOM 1271 C CA . GLY A 1 177 ? 9.747 0.944 -26.210 1.00 95.69 177 GLY A CA 1
ATOM 1272 C C . GLY A 1 177 ? 10.304 1.295 -24.829 1.00 95.69 177 GLY A C 1
ATOM 1273 O O . GLY A 1 177 ? 10.899 0.439 -24.187 1.00 95.69 177 GLY A O 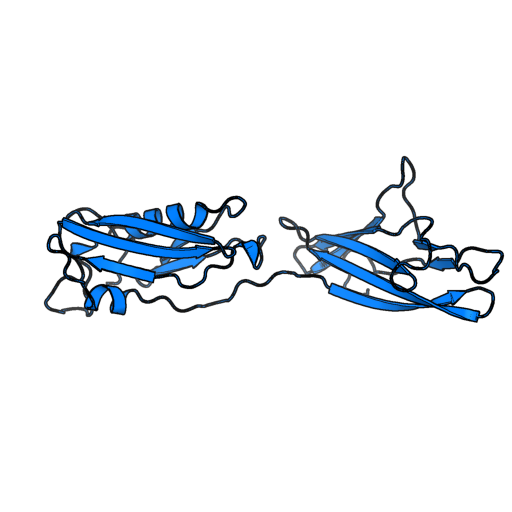1
ATOM 1274 N N . GLY A 1 178 ? 10.145 2.551 -24.402 1.00 96.25 178 GLY A N 1
ATOM 1275 C CA . GLY A 1 178 ? 10.607 3.054 -23.106 1.00 96.25 178 GLY A CA 1
ATOM 1276 C C . GLY A 1 178 ? 9.713 2.710 -21.922 1.00 96.25 178 GLY A C 1
ATOM 1277 O O . GLY A 1 178 ? 10.094 3.008 -20.801 1.00 96.25 178 GLY A O 1
ATOM 1278 N N . SER A 1 179 ? 8.546 2.108 -22.141 1.00 96.62 179 SER A N 1
ATOM 1279 C CA . SER A 1 179 ? 7.638 1.728 -21.063 1.00 96.62 179 SER A CA 1
ATOM 1280 C C . SER A 1 179 ? 6.773 0.532 -21.441 1.00 96.62 179 SER A C 1
ATOM 1282 O O . SER A 1 179 ? 6.679 0.144 -22.617 1.00 96.62 179 SER A O 1
ATOM 1284 N N . GLY A 1 180 ? 6.128 -0.048 -20.436 1.00 96.00 180 GLY A N 1
ATOM 1285 C CA . GLY A 1 180 ? 5.209 -1.150 -20.627 1.00 96.00 180 GLY A CA 1
ATOM 1286 C C . GLY A 1 180 ? 4.678 -1.743 -19.332 1.00 96.00 180 GLY A C 1
ATOM 1287 O O . GLY A 1 180 ? 4.648 -1.104 -18.281 1.00 96.00 180 GLY A O 1
ATOM 1288 N N . ARG A 1 181 ? 4.239 -3.000 -19.423 1.00 95.19 181 ARG A N 1
ATOM 1289 C CA . ARG A 1 181 ? 3.652 -3.779 -18.328 1.00 95.19 181 ARG A CA 1
ATOM 1290 C C . ARG A 1 181 ? 4.258 -5.172 -18.266 1.00 95.19 181 ARG A C 1
ATOM 1292 O O . ARG A 1 181 ? 4.535 -5.777 -19.303 1.00 95.19 181 ARG A O 1
ATOM 1299 N N . VAL A 1 182 ? 4.426 -5.693 -17.057 1.00 95.06 182 VAL A N 1
ATOM 1300 C CA . VAL A 1 182 ? 4.737 -7.100 -16.794 1.00 95.06 182 VAL A CA 1
ATOM 1301 C C . VAL A 1 182 ? 3.680 -7.680 -15.864 1.00 95.06 182 VAL A C 1
ATOM 1303 O O . VAL A 1 182 ? 3.411 -7.132 -14.800 1.00 95.06 182 VAL A O 1
ATOM 1306 N N . ALA A 1 183 ? 3.058 -8.776 -16.282 1.00 94.38 183 ALA A N 1
ATOM 1307 C CA . ALA A 1 183 ? 2.018 -9.469 -15.537 1.00 94.38 183 ALA A CA 1
ATOM 1308 C C . ALA A 1 183 ? 2.524 -10.827 -15.052 1.00 94.38 183 ALA A C 1
ATOM 1310 O O . ALA A 1 183 ? 3.247 -11.528 -15.764 1.00 94.38 183 ALA A O 1
ATOM 1311 N N . PHE A 1 184 ? 2.080 -11.218 -13.864 1.00 94.12 184 PHE A N 1
ATOM 1312 C CA . PHE A 1 184 ? 2.396 -12.473 -13.200 1.00 94.12 184 PHE A CA 1
ATOM 1313 C C . PHE A 1 184 ? 1.117 -13.244 -12.879 1.00 94.12 184 PHE A C 1
ATOM 1315 O O . PHE A 1 184 ? 0.047 -12.681 -12.640 1.00 94.12 184 PHE A O 1
ATOM 1322 N N . ARG A 1 185 ? 1.227 -14.569 -12.830 1.00 93.50 185 ARG A N 1
ATOM 1323 C CA . ARG A 1 185 ? 0.151 -15.435 -12.336 1.00 93.50 185 ARG A CA 1
ATOM 1324 C C . ARG A 1 185 ? 0.052 -15.379 -10.815 1.00 93.50 185 ARG A C 1
ATOM 1326 O O . ARG A 1 185 ? 0.905 -14.833 -10.124 1.00 93.50 185 ARG A O 1
ATOM 1333 N N . ALA A 1 186 ? -1.007 -15.985 -10.280 1.00 89.62 186 ALA A N 1
ATOM 1334 C CA . ALA A 1 186 ? -1.207 -16.118 -8.836 1.00 89.62 186 ALA A CA 1
ATOM 1335 C C . ALA A 1 186 ? -0.093 -16.920 -8.134 1.00 89.62 186 ALA A C 1
ATOM 1337 O O . ALA A 1 186 ? 0.123 -16.732 -6.943 1.00 89.62 186 ALA A O 1
ATOM 1338 N N . ASP A 1 187 ? 0.619 -17.789 -8.860 1.00 89.69 187 ASP A N 1
ATOM 1339 C CA . ASP A 1 187 ? 1.769 -18.550 -8.354 1.00 89.69 187 ASP A CA 1
ATOM 1340 C C . ASP A 1 187 ? 3.107 -17.794 -8.468 1.00 89.69 187 ASP A C 1
ATOM 1342 O O . ASP A 1 187 ? 4.150 -18.342 -8.121 1.00 89.69 187 ASP A O 1
ATOM 1346 N N . GLY A 1 188 ? 3.085 -16.549 -8.957 1.00 89.06 188 GLY A N 1
ATOM 1347 C CA . GLY A 1 188 ? 4.269 -15.716 -9.161 1.00 89.06 188 GLY A CA 1
ATOM 1348 C C . GLY A 1 188 ? 5.031 -15.979 -10.463 1.00 89.06 188 GLY A C 1
ATOM 1349 O O . GLY A 1 188 ? 6.001 -15.277 -10.729 1.00 89.06 188 GLY A O 1
ATOM 1350 N N . SER A 1 189 ? 4.620 -16.947 -11.291 1.00 94.88 189 SER A N 1
ATOM 1351 C CA . SER A 1 189 ? 5.259 -17.185 -12.595 1.00 94.88 189 SER A CA 1
ATOM 1352 C C . SER A 1 189 ? 4.931 -16.077 -13.602 1.00 94.88 189 SER A C 1
ATOM 1354 O O . SER A 1 189 ? 3.851 -15.476 -13.545 1.00 94.88 189 SER A O 1
ATOM 1356 N N . LEU A 1 190 ? 5.827 -15.826 -14.565 1.00 96.12 190 LEU A N 1
ATOM 1357 C CA . LEU A 1 190 ? 5.624 -14.803 -15.599 1.00 96.12 190 LEU A CA 1
ATOM 1358 C C . LEU A 1 190 ? 4.377 -15.110 -16.438 1.00 96.12 190 LEU A C 1
ATOM 1360 O O . LEU A 1 190 ? 4.279 -16.182 -17.035 1.00 96.12 190 LEU A O 1
ATOM 1364 N N . ASP A 1 191 ? 3.440 -14.175 -16.573 1.00 96.06 191 ASP A N 1
ATOM 1365 C CA . ASP A 1 191 ? 2.321 -14.304 -17.513 1.00 96.06 191 ASP A CA 1
ATOM 1366 C C . ASP A 1 191 ? 2.590 -13.609 -18.848 1.00 96.06 191 ASP A C 1
ATOM 1368 O O . ASP A 1 191 ? 2.445 -14.239 -19.900 1.00 96.06 191 ASP A O 1
ATOM 1372 N N . ALA A 1 192 ? 2.993 -12.339 -18.816 1.00 94.50 192 ALA A N 1
ATOM 1373 C CA . ALA A 1 192 ? 3.238 -11.554 -20.021 1.00 94.50 192 ALA A CA 1
ATOM 1374 C C . ALA A 1 192 ? 4.175 -10.368 -19.766 1.00 94.50 192 ALA A C 1
ATOM 1376 O O . ALA A 1 192 ? 4.169 -9.793 -18.683 1.00 94.50 192 ALA A O 1
ATOM 1377 N N . LEU A 1 193 ? 4.900 -9.963 -20.810 1.00 94.44 193 LEU A N 1
ATOM 1378 C CA . LEU A 1 193 ? 5.549 -8.658 -20.929 1.00 94.44 193 LEU A CA 1
ATOM 1379 C C . LEU A 1 193 ? 4.979 -7.955 -22.159 1.00 94.44 193 LEU A C 1
ATOM 1381 O O . LEU A 1 193 ? 4.864 -8.553 -23.231 1.00 94.44 193 LEU A O 1
ATOM 1385 N N . MET A 1 194 ? 4.609 -6.692 -21.998 1.00 94.88 194 MET A N 1
ATOM 1386 C CA . MET A 1 194 ? 3.986 -5.875 -23.031 1.00 94.88 194 MET A CA 1
ATOM 1387 C C . MET A 1 194 ? 4.672 -4.514 -23.057 1.00 94.88 194 MET A C 1
ATOM 1389 O O . MET A 1 194 ? 4.912 -3.941 -22.000 1.00 94.88 194 MET A O 1
ATOM 1393 N N . TYR A 1 195 ? 4.968 -3.994 -24.247 1.00 96.44 195 TYR A N 1
ATOM 1394 C CA . TYR A 1 195 ? 5.377 -2.601 -24.426 1.00 96.44 195 TYR A CA 1
ATOM 1395 C C . TYR A 1 195 ? 4.140 -1.721 -24.574 1.00 96.44 195 TYR A C 1
ATOM 1397 O O . TYR A 1 195 ? 3.168 -2.125 -25.223 1.00 96.44 195 TYR A O 1
ATOM 1405 N N . ASP A 1 196 ? 4.193 -0.506 -24.039 1.00 95.69 196 ASP A N 1
ATOM 1406 C CA . ASP A 1 196 ? 3.156 0.481 -24.316 1.00 95.69 196 ASP A CA 1
ATOM 1407 C C . ASP A 1 196 ? 3.211 0.908 -25.788 1.00 95.69 196 ASP A C 1
ATOM 1409 O O . ASP A 1 196 ? 4.277 1.080 -26.390 1.00 95.69 196 ASP A O 1
ATOM 1413 N N . ALA A 1 197 ? 2.035 1.062 -26.395 1.00 91.06 197 ALA A N 1
ATOM 1414 C CA . ALA A 1 197 ? 1.926 1.465 -27.788 1.00 91.06 197 ALA A CA 1
ATOM 1415 C C . ALA A 1 197 ? 2.283 2.947 -27.969 1.00 91.06 197 ALA A C 1
ATOM 1417 O O . ALA A 1 197 ? 1.836 3.809 -27.214 1.00 91.06 197 ALA A O 1
ATOM 1418 N N . VAL A 1 198 ? 3.005 3.260 -29.046 1.00 85.12 198 VAL A N 1
ATOM 1419 C CA . VAL A 1 198 ? 3.242 4.636 -29.498 1.00 85.12 198 VAL A CA 1
ATOM 1420 C C . VAL A 1 198 ? 2.387 4.872 -30.741 1.00 85.12 198 VAL A C 1
ATOM 1422 O O . VAL A 1 198 ? 2.683 4.390 -31.839 1.00 85.12 198 VAL A O 1
ATOM 1425 N N . GLY A 1 199 ? 1.263 5.571 -30.564 1.00 85.75 199 GLY A N 1
ATOM 1426 C CA . GLY A 1 199 ? 0.239 5.706 -31.601 1.00 85.75 199 GLY A CA 1
ATOM 1427 C C . GLY A 1 199 ? -0.419 4.357 -31.913 1.00 85.75 199 GLY A C 1
ATOM 1428 O O . GLY A 1 199 ? -1.025 3.748 -31.041 1.00 85.75 199 GLY A O 1
ATOM 1429 N N . ASN A 1 200 ? -0.291 3.888 -33.158 1.00 89.25 200 ASN A N 1
ATOM 1430 C CA . ASN A 1 200 ? -0.845 2.600 -33.607 1.00 89.25 200 ASN A CA 1
ATOM 1431 C C . ASN A 1 200 ? 0.203 1.472 -33.662 1.00 89.25 200 ASN A C 1
ATOM 1433 O O . ASN A 1 200 ? -0.074 0.408 -34.218 1.00 89.25 200 ASN A O 1
ATOM 1437 N N . THR A 1 201 ? 1.407 1.703 -33.136 1.00 88.56 201 THR A N 1
ATOM 1438 C CA . THR A 1 201 ? 2.523 0.756 -33.210 1.00 88.56 201 THR A CA 1
ATOM 1439 C C . THR A 1 201 ? 2.874 0.263 -31.815 1.00 88.56 201 THR A C 1
ATOM 1441 O O . THR A 1 201 ? 3.123 1.068 -30.921 1.00 88.56 201 THR A O 1
ATOM 1444 N N . VAL A 1 202 ? 2.932 -1.058 -31.638 1.00 92.56 202 VAL A N 1
ATOM 1445 C CA . VAL A 1 202 ? 3.458 -1.686 -30.419 1.00 92.56 202 VAL A CA 1
ATOM 1446 C C . VAL A 1 202 ? 4.945 -1.980 -30.639 1.00 92.56 202 VAL A C 1
ATOM 1448 O O . VAL A 1 202 ? 5.270 -2.727 -31.568 1.00 92.56 202 VAL A O 1
ATOM 1451 N N . PRO A 1 203 ? 5.858 -1.387 -29.849 1.00 94.44 203 PRO A N 1
ATOM 1452 C CA . PRO A 1 203 ? 7.279 -1.703 -29.919 1.00 94.44 203 PRO A CA 1
ATOM 1453 C C . PRO A 1 203 ? 7.549 -3.178 -29.598 1.00 94.44 203 PRO A C 1
ATOM 1455 O O . PRO A 1 203 ? 6.801 -3.822 -28.869 1.00 94.44 203 PRO A O 1
ATOM 1458 N N . THR A 1 204 ? 8.652 -3.709 -30.120 1.00 93.19 204 THR A N 1
ATOM 1459 C CA . THR A 1 204 ? 9.145 -5.059 -29.779 1.00 93.19 204 THR A CA 1
ATOM 1460 C C . THR A 1 204 ? 10.497 -5.022 -29.069 1.00 93.19 204 THR A C 1
ATOM 1462 O O . THR A 1 204 ? 11.114 -6.062 -28.879 1.00 93.19 204 THR A O 1
ATOM 1465 N N . ALA A 1 205 ? 11.016 -3.822 -28.814 1.00 95.19 205 ALA A N 1
ATOM 1466 C CA . ALA A 1 205 ? 12.340 -3.564 -28.271 1.00 95.19 205 ALA A CA 1
ATOM 1467 C C . ALA A 1 205 ? 12.400 -2.115 -27.770 1.00 95.19 205 ALA A C 1
ATOM 1469 O O . ALA A 1 205 ? 11.715 -1.242 -28.318 1.00 95.19 205 ALA A O 1
ATOM 1470 N N . LEU A 1 206 ? 13.268 -1.869 -26.794 1.00 96.12 206 LEU A N 1
ATOM 1471 C CA . LEU A 1 206 ? 13.699 -0.536 -26.395 1.00 96.12 206 LEU A CA 1
ATOM 1472 C C . LEU A 1 206 ? 14.730 -0.033 -27.412 1.00 96.12 206 LEU A C 1
ATOM 1474 O O . LEU A 1 206 ? 15.729 -0.706 -27.672 1.00 96.12 206 LEU A O 1
ATOM 1478 N N . LEU A 1 207 ? 14.490 1.130 -28.013 1.00 96.31 207 LEU A N 1
ATOM 1479 C CA . LEU A 1 207 ? 15.445 1.779 -28.911 1.00 96.31 207 LEU A CA 1
ATOM 1480 C C . LEU A 1 207 ? 15.759 3.176 -28.404 1.00 96.31 207 LEU A C 1
ATOM 1482 O O . LEU A 1 207 ? 14.841 3.936 -28.106 1.00 96.31 207 LEU A O 1
ATOM 1486 N N . PHE A 1 208 ? 17.036 3.540 -28.402 1.00 96.25 208 PHE A N 1
ATOM 1487 C CA . PHE A 1 208 ? 17.479 4.890 -28.069 1.00 96.25 208 PHE A CA 1
ATOM 1488 C C . PHE A 1 208 ? 18.563 5.370 -29.034 1.00 96.25 208 PHE A C 1
ATOM 1490 O O . PHE A 1 208 ? 19.282 4.573 -29.649 1.00 96.25 208 PHE A O 1
ATOM 1497 N N . ASN A 1 209 ? 18.655 6.687 -29.195 1.00 95.00 209 ASN A N 1
ATOM 1498 C CA . ASN A 1 209 ? 19.723 7.315 -29.961 1.00 95.00 209 ASN A CA 1
ATOM 1499 C C . ASN A 1 209 ? 20.905 7.582 -29.023 1.00 95.00 209 ASN A C 1
ATOM 1501 O O . ASN A 1 209 ? 20.750 8.418 -28.141 1.00 95.00 209 ASN A O 1
ATOM 1505 N N . PRO A 1 210 ? 22.075 6.945 -29.202 1.00 93.81 210 PRO A N 1
ATOM 1506 C CA . PRO A 1 210 ? 23.182 7.080 -28.255 1.00 93.81 210 PRO A CA 1
ATOM 1507 C C . PRO A 1 210 ? 23.767 8.500 -28.182 1.00 93.81 210 PRO A C 1
ATOM 1509 O O . PRO A 1 210 ? 24.457 8.824 -27.226 1.00 93.81 210 PRO A O 1
ATOM 1512 N N . GLY A 1 211 ? 23.546 9.369 -29.179 1.00 89.81 211 GLY A N 1
ATOM 1513 C CA . GLY A 1 211 ? 24.021 10.763 -29.132 1.00 89.81 211 GLY A CA 1
ATOM 1514 C C . GLY A 1 211 ? 25.549 10.940 -29.193 1.00 89.81 211 GLY A C 1
ATOM 1515 O O . GLY A 1 211 ? 26.046 12.063 -29.187 1.00 89.81 211 GLY A O 1
ATOM 1516 N N . THR A 1 212 ? 26.302 9.849 -29.326 1.00 90.25 212 THR A N 1
ATOM 1517 C CA . THR A 1 212 ? 27.775 9.795 -29.374 1.00 90.25 212 THR A CA 1
ATOM 1518 C C . THR A 1 212 ? 28.360 10.013 -30.773 1.00 90.25 212 THR A C 1
ATOM 1520 O O . THR A 1 212 ? 29.578 10.033 -30.951 1.00 90.25 212 THR A O 1
ATOM 1523 N N . GLY A 1 213 ? 27.499 10.158 -31.785 1.00 87.19 213 GLY A N 1
ATOM 1524 C CA . GLY A 1 213 ? 27.879 10.172 -33.199 1.00 87.19 213 GLY A CA 1
ATOM 1525 C C . GLY A 1 213 ? 27.814 8.802 -33.882 1.00 87.19 213 GLY A C 1
ATOM 1526 O O . GLY A 1 213 ? 28.141 8.711 -35.064 1.00 87.19 213 GLY A O 1
ATOM 1527 N N . ALA A 1 214 ? 27.376 7.747 -33.184 1.00 90.06 214 ALA A N 1
ATOM 1528 C CA . ALA A 1 214 ? 27.054 6.473 -33.822 1.00 90.06 214 ALA A CA 1
ATOM 1529 C C . ALA A 1 214 ? 25.891 6.637 -34.824 1.00 90.06 214 ALA A C 1
ATOM 1531 O O . ALA A 1 214 ? 24.878 7.265 -34.527 1.00 90.06 214 ALA A O 1
ATOM 1532 N N . GLU A 1 215 ? 26.028 6.051 -36.017 1.00 87.75 215 GLU A N 1
ATOM 1533 C CA . GLU A 1 215 ? 25.045 6.206 -37.106 1.00 87.75 215 GLU A CA 1
ATOM 1534 C C . GLU A 1 215 ? 23.793 5.327 -36.939 1.00 87.75 215 GLU A C 1
ATOM 1536 O O . GLU A 1 215 ? 22.810 5.500 -37.658 1.00 87.75 215 GLU A O 1
ATOM 1541 N N . SER A 1 216 ? 23.823 4.360 -36.019 1.00 91.31 216 SER A N 1
ATOM 1542 C CA . SER A 1 216 ? 22.723 3.422 -35.771 1.00 91.31 216 SER A CA 1
ATOM 1543 C C . SER A 1 216 ? 22.222 3.537 -34.329 1.00 91.31 216 SER A C 1
ATOM 1545 O O . SER A 1 216 ? 23.051 3.556 -33.417 1.00 91.31 216 SER A O 1
ATOM 1547 N N . PRO A 1 217 ? 20.893 3.565 -34.103 1.00 94.00 217 PRO A N 1
ATOM 1548 C CA . PRO A 1 217 ? 20.323 3.475 -32.764 1.00 94.00 217 PRO A CA 1
ATOM 1549 C C . PRO A 1 217 ? 20.734 2.187 -32.055 1.00 94.00 217 PRO A C 1
ATOM 1551 O O . PRO A 1 217 ? 20.909 1.142 -32.690 1.00 94.00 217 PRO A O 1
ATOM 1554 N N . VAL A 1 218 ? 20.809 2.247 -30.729 1.00 96.44 218 VAL A N 1
ATOM 1555 C CA . VAL A 1 218 ? 20.965 1.050 -29.902 1.00 96.44 218 VAL A CA 1
ATOM 1556 C C . VAL A 1 218 ? 19.597 0.390 -29.757 1.00 96.44 218 VAL A C 1
ATOM 1558 O O . VAL A 1 218 ? 18.596 1.066 -29.523 1.00 96.44 218 VAL A O 1
ATOM 1561 N N . ARG A 1 219 ? 19.552 -0.936 -29.917 1.00 96.25 219 ARG A N 1
ATOM 1562 C CA . ARG A 1 219 ? 18.349 -1.764 -29.767 1.00 96.25 219 ARG A CA 1
ATOM 1563 C C . ARG A 1 219 ? 18.567 -2.758 -28.631 1.00 96.25 219 ARG A C 1
ATOM 1565 O O . ARG A 1 219 ? 19.506 -3.545 -28.693 1.00 96.25 219 ARG A O 1
ATOM 1572 N N . ILE A 1 220 ? 17.677 -2.742 -27.645 1.00 94.69 220 ILE A N 1
ATOM 1573 C CA . ILE A 1 220 ? 17.657 -3.662 -26.507 1.00 94.69 220 ILE A CA 1
ATOM 1574 C C . ILE A 1 220 ? 16.357 -4.462 -26.559 1.00 94.69 220 ILE A C 1
ATOM 1576 O O . ILE A 1 220 ? 15.261 -3.898 -26.549 1.00 94.69 220 ILE A O 1
ATOM 1580 N N . GLU A 1 221 ? 16.483 -5.782 -26.614 1.00 93.12 221 GLU A N 1
ATOM 1581 C CA . GLU A 1 221 ? 15.363 -6.709 -26.471 1.00 93.12 221 GLU A CA 1
ATOM 1582 C C . GLU A 1 221 ? 15.328 -7.198 -25.023 1.00 93.12 221 GLU A C 1
ATOM 1584 O O . GLU A 1 221 ? 16.354 -7.594 -24.474 1.00 93.12 221 GLU A O 1
ATOM 1589 N N . LEU A 1 222 ? 14.162 -7.093 -24.383 1.00 90.75 222 LEU A N 1
ATOM 1590 C CA . LEU A 1 222 ? 13.982 -7.538 -23.004 1.00 90.75 222 LEU A CA 1
ATOM 1591 C C . LEU A 1 222 ? 13.704 -9.041 -22.988 1.00 90.75 222 LEU A C 1
ATOM 1593 O O . LEU A 1 222 ? 12.642 -9.489 -23.421 1.00 90.75 222 LEU A O 1
ATOM 1597 N N . GLU A 1 223 ? 14.654 -9.811 -22.468 1.00 88.56 223 GLU A N 1
ATOM 1598 C CA . GLU A 1 223 ? 14.502 -11.244 -22.224 1.00 88.56 223 GLU A CA 1
ATOM 1599 C C . GLU A 1 223 ? 14.066 -11.457 -20.770 1.00 88.56 223 GLU A C 1
ATOM 1601 O O . GLU A 1 223 ? 14.878 -11.382 -19.859 1.00 88.56 223 GLU A O 1
ATOM 1606 N N . VAL A 1 224 ? 12.767 -11.682 -20.547 1.00 86.88 224 VAL A N 1
ATOM 1607 C CA . VAL A 1 224 ? 12.162 -11.774 -19.197 1.00 86.88 224 VAL A CA 1
ATOM 1608 C C . VAL A 1 224 ? 11.765 -13.198 -18.792 1.00 86.88 224 VAL A C 1
ATOM 1610 O O . VAL A 1 224 ? 11.015 -13.389 -17.838 1.00 86.88 224 VAL A O 1
ATOM 1613 N N . GLY A 1 225 ? 12.211 -14.194 -19.555 1.00 90.94 225 GLY A N 1
ATOM 1614 C CA . GLY A 1 225 ? 11.819 -15.591 -19.382 1.00 90.94 225 GLY A CA 1
ATOM 1615 C C . GLY A 1 225 ? 10.560 -15.994 -20.158 1.00 90.94 225 GLY A C 1
ATOM 1616 O O . GLY A 1 225 ? 10.005 -15.248 -20.973 1.00 90.94 225 GLY A O 1
ATOM 1617 N N . ALA A 1 226 ? 10.127 -17.233 -19.940 1.00 93.75 226 ALA A N 1
ATOM 1618 C CA . ALA A 1 226 ? 9.006 -17.852 -20.627 1.00 93.75 226 ALA A CA 1
ATOM 1619 C C . ALA A 1 226 ? 7.698 -17.736 -19.836 1.00 93.75 226 ALA A C 1
ATOM 1621 O O . ALA A 1 226 ? 7.642 -17.800 -18.607 1.00 93.75 226 ALA A O 1
ATOM 1622 N N . ARG A 1 227 ? 6.583 -17.644 -20.566 1.00 94.88 227 ARG A N 1
ATOM 1623 C CA . ARG A 1 227 ? 5.248 -17.632 -19.966 1.00 94.88 227 ARG A CA 1
ATOM 1624 C C . ARG A 1 227 ? 5.000 -18.908 -19.150 1.00 94.88 227 ARG A C 1
ATOM 1626 O O . ARG A 1 227 ? 4.976 -20.005 -19.702 1.00 94.88 227 ARG A O 1
ATOM 1633 N N . GLY A 1 228 ? 4.718 -18.743 -17.861 1.00 94.38 228 GLY A N 1
ATOM 1634 C CA . GLY A 1 228 ? 4.448 -19.817 -16.900 1.00 94.38 228 GLY A CA 1
ATOM 1635 C C . GLY A 1 228 ? 5.698 -20.372 -16.229 1.00 94.38 228 GLY A C 1
ATOM 1636 O O . GLY A 1 228 ? 5.590 -21.336 -15.477 1.00 94.38 228 GLY A O 1
ATOM 1637 N N . ALA A 1 229 ? 6.863 -19.784 -16.498 1.00 94.50 229 ALA A N 1
ATOM 1638 C CA . ALA A 1 229 ? 8.131 -20.175 -15.911 1.00 94.50 229 ALA A CA 1
ATOM 1639 C C . ALA A 1 229 ? 8.651 -19.119 -14.918 1.00 94.50 229 ALA A C 1
ATOM 1641 O O . ALA A 1 229 ? 8.061 -18.051 -14.733 1.00 94.50 229 ALA A O 1
ATOM 1642 N N . PHE A 1 230 ? 9.753 -19.482 -14.261 1.00 91.88 230 PHE A N 1
ATOM 1643 C CA . PHE A 1 230 ? 10.508 -18.677 -13.296 1.00 91.88 230 PHE A CA 1
ATOM 1644 C C . PHE A 1 230 ? 11.969 -18.533 -13.772 1.00 91.88 230 PHE A C 1
ATOM 1646 O O . PHE A 1 230 ? 12.897 -18.719 -12.991 1.00 91.88 230 PHE A O 1
ATOM 1653 N N . ASP A 1 231 ? 12.170 -18.345 -15.078 1.00 88.88 231 ASP A N 1
ATOM 1654 C CA . ASP A 1 231 ? 13.464 -18.429 -15.777 1.00 88.88 231 ASP A CA 1
ATOM 1655 C C . ASP A 1 231 ? 13.934 -17.095 -16.385 1.00 88.88 231 ASP A C 1
ATOM 1657 O O . ASP A 1 231 ? 14.806 -17.100 -17.256 1.00 88.88 231 ASP A O 1
ATOM 1661 N N . GLY A 1 232 ? 13.335 -15.987 -15.942 1.00 73.06 232 GLY A N 1
ATOM 1662 C CA . GLY A 1 232 ? 13.757 -14.619 -16.254 1.00 73.06 232 GLY A CA 1
ATOM 1663 C C . GLY A 1 232 ? 14.805 -14.076 -15.296 1.00 73.06 232 GLY A C 1
ATOM 1664 O O . GLY A 1 232 ? 14.927 -14.619 -14.173 1.00 73.06 232 GLY A O 1
#

InterPro domains:
  IPR011491 Flagellar hook protein FlgE, D2 domain [PF07559] (128-222)
  IPR037058 Flagellar hook protein FlgE superfamily [G3DSA:2.60.98.20] (97-231)

Radius of gyration: 27.08 Å; Cα contacts (8 Å, |Δi|>4): 490; chains: 1; bounding box: 59×35×77 Å

Solvent-accessible surface area (backbone atoms only — not comparable to full-atom values): 13034 Å² total; per-residue (Å²): 132,64,52,47,45,83,36,31,44,50,71,39,51,94,45,97,85,52,92,58,55,46,44,49,71,61,19,36,36,42,39,37,31,27,41,43,86,43,81,39,68,49,75,48,76,35,41,76,79,36,22,45,39,54,52,29,49,52,52,26,53,42,66,41,64,48,89,95,34,75,68,47,45,42,45,66,39,92,77,40,44,81,44,79,44,61,49,91,58,48,20,47,58,43,25,78,40,78,61,44,47,42,35,28,42,84,87,67,52,70,30,61,70,33,27,64,74,56,62,73,74,84,89,72,79,60,54,55,72,66,56,53,72,51,76,47,79,47,66,46,93,81,66,54,76,40,45,40,35,39,42,34,37,58,40,63,91,53,60,32,26,39,35,41,55,35,30,54,91,61,76,39,56,68,76,41,36,43,35,28,40,41,32,38,44,99,87,66,25,35,56,47,76,47,46,46,61,63,86,95,43,66,46,87,37,31,29,29,46,78,85,80,77,61,95,61,66,44,76,44,71,88,81,68,50,49,75,72,34,87,70,84

Foldseek 3Di:
DAFAQQAAQQNDDLDDVDDGGLDDQQKKKKKWKQFLNRIWIDIDHHHRRHGPNNVQVVNQVRLCPDPPQPDFHWHQDPNRAIDTDGPLQCFSSGWIGPTFMWMAHPVRHTSVVNRVSNDDDDPDTGHAPAWDKDWDWDAAPVGDIKIKMKIWHDHGPFQKTKIAIDINNNPWDWPAQRIWMWHADPVRFTADTFGDDDVPDGDQWTWTDPPPPHPDIDTGGDDPDDHPDPGD